Protein AF-A0A2S4UXS7-F1 (afdb_monomer_lite)

Structure (mmCIF, N/CA/C/O backbone):
data_AF-A0A2S4UXS7-F1
#
_entry.id   AF-A0A2S4UXS7-F1
#
loop_
_atom_site.group_PDB
_atom_site.id
_atom_site.type_symbol
_atom_site.label_atom_id
_atom_site.label_alt_id
_atom_site.label_comp_id
_atom_site.label_asym_id
_atom_site.label_entity_id
_atom_site.label_seq_id
_atom_site.pdbx_PDB_ins_code
_atom_site.Cartn_x
_atom_site.Cartn_y
_atom_site.Cartn_z
_atom_site.occupancy
_atom_site.B_iso_or_equiv
_atom_site.auth_seq_id
_atom_site.auth_comp_id
_atom_site.auth_asym_id
_atom_site.auth_atom_id
_atom_site.pdbx_PDB_model_num
ATOM 1 N N . MET A 1 1 ? -10.183 14.495 20.070 1.00 67.88 1 MET A N 1
ATOM 2 C CA . MET A 1 1 ? -10.484 13.273 20.848 1.00 67.88 1 MET A CA 1
ATOM 3 C C . MET A 1 1 ? -10.531 13.658 22.315 1.00 67.88 1 MET A C 1
ATOM 5 O O . MET A 1 1 ? -9.633 14.378 22.736 1.00 67.88 1 MET A O 1
ATOM 9 N N . THR A 1 2 ? -11.571 13.266 23.057 1.00 83.44 2 THR A N 1
ATOM 10 C CA . THR A 1 2 ? -11.644 13.536 24.505 1.00 83.44 2 THR A CA 1
ATOM 11 C C . THR A 1 2 ? -10.714 12.583 25.271 1.00 83.44 2 THR A C 1
ATOM 13 O O . THR A 1 2 ? -10.661 11.406 24.907 1.00 83.44 2 THR A O 1
ATOM 16 N N . PRO A 1 3 ? -9.966 13.052 26.290 1.00 89.38 3 PRO A N 1
ATOM 17 C CA . PRO A 1 3 ? -9.109 12.200 27.116 1.00 89.38 3 PRO A CA 1
ATOM 18 C C . PRO A 1 3 ? -9.880 11.442 28.209 1.00 89.38 3 PRO A C 1
ATOM 20 O O . PRO A 1 3 ? -9.280 10.688 28.970 1.00 89.38 3 PRO A O 1
ATOM 23 N N . VAL A 1 4 ? -11.190 11.663 28.339 1.00 93.38 4 VAL A N 1
ATOM 24 C CA . VAL A 1 4 ? -12.000 11.115 29.435 1.00 93.38 4 VAL A CA 1
ATOM 25 C C . VAL A 1 4 ? -12.607 9.754 29.076 1.00 93.38 4 VAL A C 1
ATOM 27 O O . VAL A 1 4 ? -12.622 9.364 27.910 1.00 93.38 4 VAL A O 1
ATOM 30 N N . CYS A 1 5 ? -13.119 9.010 30.060 1.00 94.38 5 CYS A N 1
ATOM 31 C CA . CYS A 1 5 ? -13.826 7.749 29.808 1.00 94.38 5 CYS A CA 1
ATOM 32 C C . CYS A 1 5 ? -14.957 7.943 28.780 1.00 94.38 5 CYS A C 1
ATOM 34 O O . CYS A 1 5 ? -15.823 8.791 28.984 1.00 94.38 5 CYS A O 1
ATOM 36 N N . LEU A 1 6 ? -14.973 7.150 27.700 1.00 93.38 6 LEU A N 1
ATOM 37 C CA . LEU A 1 6 ? -15.970 7.301 26.631 1.00 93.38 6 LEU A CA 1
ATOM 38 C C . LEU A 1 6 ? -17.391 6.986 27.104 1.00 93.38 6 LEU A C 1
ATOM 40 O O . LEU A 1 6 ? -18.325 7.654 26.685 1.00 93.38 6 LEU A O 1
ATOM 44 N N . GLN A 1 7 ? -17.558 6.010 27.994 1.00 94.25 7 GLN A N 1
ATOM 45 C CA . GLN A 1 7 ? -18.866 5.663 28.549 1.00 94.25 7 GLN A CA 1
ATOM 46 C C . GLN A 1 7 ? -19.480 6.842 29.316 1.00 94.25 7 GLN A C 1
ATOM 48 O O . GLN A 1 7 ? -20.603 7.248 29.029 1.00 94.25 7 GLN A O 1
ATOM 53 N N . ILE A 1 8 ? -18.695 7.450 30.209 1.00 95.00 8 ILE A N 1
ATOM 54 C CA . ILE A 1 8 ? -19.099 8.644 30.958 1.00 95.00 8 ILE A CA 1
ATOM 55 C C . ILE A 1 8 ? -19.307 9.832 30.010 1.00 95.00 8 ILE A C 1
ATOM 57 O O . ILE A 1 8 ? -20.277 10.572 30.146 1.00 95.00 8 ILE A O 1
ATOM 61 N N . ALA A 1 9 ? -18.426 10.009 29.019 1.00 95.19 9 ALA A N 1
ATOM 62 C CA . ALA A 1 9 ? -18.551 11.079 28.034 1.00 95.19 9 ALA A CA 1
ATOM 63 C C . ALA A 1 9 ? -19.877 10.999 27.264 1.00 95.19 9 ALA A C 1
ATOM 65 O O . ALA A 1 9 ? -20.548 12.014 27.121 1.00 95.19 9 ALA A O 1
ATOM 66 N N . PHE A 1 10 ? -20.275 9.803 26.818 1.00 94.31 10 PHE A N 1
ATOM 67 C CA . PHE A 1 10 ? -21.559 9.591 26.149 1.00 94.31 10 PHE A CA 1
ATOM 68 C C . PHE A 1 10 ? -22.750 9.773 27.093 1.00 94.31 10 PHE A C 1
ATOM 70 O O . PHE A 1 10 ? -23.776 10.303 26.674 1.00 94.31 10 PHE A O 1
ATOM 77 N N . ALA A 1 11 ? -22.640 9.370 28.361 1.00 94.38 11 ALA A N 1
ATOM 78 C CA . ALA A 1 11 ? -23.693 9.614 29.347 1.00 94.38 11 ALA A CA 1
ATOM 79 C C . ALA A 1 11 ? -23.930 11.119 29.562 1.00 94.38 11 ALA A C 1
ATOM 81 O O . ALA A 1 11 ? -25.075 11.572 29.625 1.00 94.38 11 ALA A O 1
ATOM 82 N N . ILE A 1 12 ? -22.852 11.904 29.611 1.00 95.69 12 ILE A N 1
ATOM 83 C CA . ILE A 1 12 ? -22.920 13.362 29.753 1.00 95.69 12 ILE A CA 1
ATOM 84 C C . ILE A 1 12 ? -23.426 14.021 28.473 1.00 95.69 12 ILE A C 1
ATOM 86 O O . ILE A 1 12 ? -24.282 14.894 28.552 1.00 95.69 12 ILE A O 1
ATOM 90 N N . ASP A 1 13 ? -22.994 13.565 27.300 1.00 95.88 13 ASP A N 1
ATOM 91 C CA . ASP A 1 13 ? -23.502 14.074 26.022 1.00 95.88 13 ASP A CA 1
ATOM 92 C C . ASP A 1 13 ? -25.014 13.843 25.888 1.00 95.88 13 ASP A C 1
ATOM 94 O O . ASP A 1 13 ? -25.769 14.761 25.581 1.00 95.88 13 ASP A O 1
ATOM 98 N N . ASN A 1 14 ? -25.490 12.652 26.256 1.00 95.88 14 ASN A N 1
ATOM 99 C CA . ASN A 1 14 ? -26.913 12.319 26.211 1.00 95.88 14 ASN A CA 1
ATOM 100 C C . ASN A 1 14 ? -27.766 13.084 27.240 1.00 95.88 14 ASN A C 1
ATOM 102 O O . ASN A 1 14 ? -28.961 13.264 27.016 1.00 95.88 14 ASN A O 1
ATOM 106 N N . SER A 1 15 ? -27.193 13.496 28.376 1.00 94.06 15 SER A N 1
ATOM 107 C CA . SER A 1 15 ? -27.938 14.151 29.465 1.00 94.06 15 SER A CA 1
ATOM 108 C C . SER A 1 15 ? -27.811 15.676 29.474 1.00 94.06 15 SER A C 1
ATOM 110 O O . SER A 1 15 ? -28.782 16.365 29.779 1.00 94.06 15 SER A O 1
ATOM 112 N N . LEU A 1 16 ? -26.635 16.206 29.134 1.00 93.94 16 LEU A N 1
ATOM 113 C CA . LEU A 1 16 ? -26.290 17.630 29.180 1.00 93.94 16 LEU A CA 1
ATOM 114 C C . LEU A 1 16 ? -25.997 18.228 27.795 1.00 93.94 16 LEU A C 1
ATOM 116 O O . LEU A 1 16 ? -25.884 19.448 27.682 1.00 93.94 16 LEU A O 1
ATOM 120 N N . GLY A 1 17 ? -25.881 17.407 26.745 1.00 94.94 17 GLY A N 1
ATOM 121 C CA . GLY A 1 17 ? -25.671 17.868 25.368 1.00 94.94 17 GLY A CA 1
ATOM 122 C C . GLY A 1 17 ? -24.244 18.319 25.057 1.00 94.94 17 GLY A C 1
ATOM 123 O O . GLY A 1 17 ? -24.052 19.133 24.151 1.00 94.94 17 GLY A O 1
ATOM 124 N N . TYR A 1 18 ? -23.248 17.867 25.827 1.00 94.88 18 TYR A N 1
ATOM 125 C CA . TYR A 1 18 ? -21.842 18.149 25.540 1.00 94.88 18 TYR A CA 1
ATOM 126 C C . TYR A 1 18 ? -20.912 16.992 25.914 1.00 94.88 18 TYR A C 1
ATOM 128 O O . TYR A 1 18 ? -21.179 16.216 26.827 1.00 94.88 18 TYR A O 1
ATOM 136 N N . ILE A 1 19 ? -19.754 16.935 25.253 1.00 94.69 19 ILE A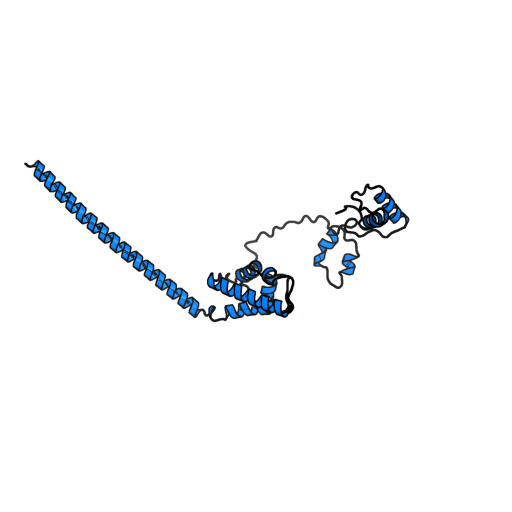 N 1
ATOM 137 C CA . ILE A 1 19 ? -18.686 15.976 25.553 1.00 94.69 19 ILE A CA 1
ATOM 138 C C . ILE A 1 19 ? -17.629 16.655 26.442 1.00 94.69 19 ILE A C 1
ATOM 140 O O . ILE A 1 19 ? -16.977 17.600 25.982 1.00 94.69 19 ILE A O 1
ATOM 144 N N . PRO A 1 20 ? -17.389 16.181 27.681 1.00 94.19 20 PRO A N 1
ATOM 145 C CA . PRO A 1 20 ? -16.329 16.713 28.533 1.00 94.19 20 PRO A CA 1
ATOM 146 C C . PRO A 1 20 ? -14.949 16.529 27.904 1.00 94.19 20 PRO A C 1
ATOM 148 O O . PRO A 1 20 ? -14.650 15.484 27.321 1.00 94.19 20 PRO A O 1
ATOM 151 N N . LEU A 1 21 ? -14.080 17.528 28.060 1.00 92.50 21 LEU A N 1
ATOM 152 C CA . LEU A 1 21 ? -12.707 17.508 27.533 1.00 92.50 21 LEU A CA 1
ATOM 153 C C . LEU A 1 21 ? -11.643 17.292 28.615 1.00 92.50 21 LEU A C 1
ATOM 155 O O . LEU A 1 21 ? -10.475 17.093 28.290 1.00 92.50 21 LEU A O 1
ATOM 159 N N . LEU A 1 22 ? -12.029 17.343 29.890 1.00 92.19 22 LEU A N 1
ATOM 160 C CA . LEU A 1 22 ? -11.130 17.255 31.035 1.00 92.19 22 LEU A CA 1
ATOM 161 C C . LEU A 1 22 ? -11.704 16.291 32.071 1.00 92.19 22 LEU A C 1
ATOM 163 O O . LEU A 1 22 ? -12.907 16.266 32.310 1.00 92.19 22 LEU A O 1
ATOM 167 N N . VAL A 1 23 ? -10.818 15.545 32.729 1.00 90.19 23 VAL A N 1
ATOM 168 C CA . VAL A 1 23 ? -11.164 14.649 33.850 1.00 90.19 23 VAL A CA 1
ATOM 169 C C . VAL A 1 23 ? -11.647 15.450 35.070 1.00 90.19 23 VAL A C 1
ATOM 171 O O . VAL A 1 23 ? -12.352 14.931 35.931 1.00 90.19 23 VAL A O 1
ATOM 174 N N . ASP A 1 24 ? -11.285 16.732 35.137 1.00 92.69 24 ASP A N 1
ATOM 175 C CA . ASP A 1 24 ? -11.676 17.636 36.215 1.00 92.69 24 ASP A CA 1
ATOM 176 C C . ASP A 1 24 ? -13.039 18.307 36.029 1.00 92.69 24 ASP A C 1
ATOM 178 O O . ASP A 1 24 ? -13.464 19.042 36.922 1.00 92.69 24 ASP A O 1
ATOM 182 N N . ASP A 1 25 ? -13.731 18.044 34.918 1.00 94.06 25 ASP A N 1
ATOM 183 C CA . ASP A 1 25 ? -15.083 18.548 34.692 1.00 94.06 25 ASP A CA 1
ATOM 184 C C . ASP A 1 25 ? -16.028 18.098 35.836 1.00 94.06 25 ASP A C 1
ATOM 186 O O . ASP A 1 25 ? -16.044 16.914 36.198 1.00 94.06 25 ASP A O 1
ATOM 190 N N . PRO A 1 26 ? -16.800 19.018 36.451 1.00 95.19 26 PRO A N 1
ATOM 191 C CA . PRO A 1 26 ? -17.680 18.682 37.569 1.00 95.19 26 PRO A CA 1
ATOM 192 C C . PRO A 1 26 ? -18.712 17.603 37.229 1.00 95.19 26 PRO A C 1
ATOM 194 O O . PRO A 1 26 ? -18.934 16.700 38.038 1.00 95.19 26 PRO A O 1
ATOM 197 N N . SER A 1 27 ? -19.302 17.662 36.033 1.00 94.19 27 SER A N 1
ATOM 198 C CA . SER A 1 27 ? -20.287 16.685 35.562 1.00 94.19 27 SER A CA 1
ATOM 199 C C . SER A 1 27 ? -19.629 15.324 35.340 1.00 94.19 27 SER A C 1
ATOM 201 O O . SER A 1 27 ? -20.197 14.297 35.703 1.00 94.19 27 SER A O 1
ATOM 203 N N . TYR A 1 28 ? -18.39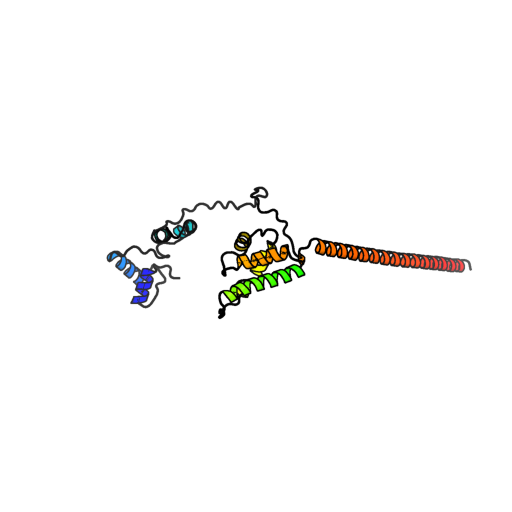0 15.309 34.834 1.00 95.38 28 TYR A N 1
ATOM 204 C CA . TYR A 1 28 ? -17.593 14.084 34.707 1.00 95.38 28 TYR A CA 1
ATOM 205 C C . TYR A 1 28 ? -17.344 13.399 36.053 1.00 95.38 28 TYR A C 1
ATOM 207 O O . TYR A 1 28 ? -17.526 12.187 36.173 1.00 95.38 28 TYR A O 1
ATOM 215 N N . LYS A 1 29 ? -16.956 14.160 37.082 1.00 95.56 29 LYS A N 1
ATOM 216 C CA . LYS A 1 29 ? -16.715 13.613 38.427 1.00 95.56 29 LYS A CA 1
ATOM 217 C C . LYS A 1 29 ? -17.986 13.051 39.057 1.00 95.56 29 LYS A C 1
ATOM 219 O O . LYS A 1 29 ? -17.942 11.958 39.618 1.00 95.56 29 LYS A O 1
ATOM 224 N N . GLN A 1 30 ? -19.101 13.767 38.929 1.00 95.12 30 GLN A N 1
ATOM 225 C CA . GLN A 1 30 ? -20.394 13.315 39.444 1.00 95.12 30 GLN A CA 1
ATOM 226 C C . GLN A 1 30 ? -20.842 12.016 38.774 1.00 95.12 30 GLN A C 1
ATOM 228 O O . GLN A 1 30 ? -21.215 11.071 39.465 1.00 95.12 30 GLN A O 1
ATOM 233 N N . GLU A 1 31 ? -20.746 11.932 37.446 1.00 95.19 31 GLU A N 1
ATOM 234 C CA . GLU A 1 31 ? -21.143 10.724 36.722 1.00 95.19 31 GLU A CA 1
ATOM 235 C C . GLU A 1 31 ? -20.205 9.549 37.022 1.00 95.19 31 GLU A C 1
ATOM 237 O O . GLU A 1 31 ? -20.662 8.428 37.242 1.00 95.19 31 GLU A O 1
ATOM 242 N N . GLN A 1 32 ? -18.900 9.804 37.156 1.00 94.38 32 GLN A N 1
ATOM 243 C CA . GLN A 1 32 ? -17.944 8.788 37.591 1.00 94.38 32 GLN A CA 1
ATOM 244 C C . GLN A 1 32 ? -18.285 8.228 38.983 1.00 94.38 32 GLN A C 1
ATOM 246 O O . GLN A 1 32 ? -18.170 7.024 39.219 1.00 94.38 32 GLN A O 1
ATOM 251 N N . GLU A 1 33 ? -18.667 9.084 39.930 1.00 95.19 33 GLU A N 1
ATOM 252 C CA . GLU A 1 33 ? -19.048 8.666 41.281 1.00 95.19 33 GLU A CA 1
ATOM 253 C C . GLU A 1 33 ? -20.399 7.938 41.297 1.00 95.19 33 GLU A C 1
ATOM 255 O O . GLU A 1 33 ? -20.566 6.939 42.007 1.00 95.19 33 GLU A O 1
ATOM 260 N N . ARG A 1 34 ? -21.338 8.351 40.440 1.00 95.44 34 ARG A N 1
ATOM 261 C CA . ARG A 1 34 ? -22.608 7.651 40.227 1.00 95.44 34 ARG A CA 1
ATOM 262 C C . ARG A 1 34 ? -22.390 6.238 39.684 1.00 95.44 34 ARG A C 1
ATOM 264 O O . ARG A 1 34 ? -22.944 5.288 40.237 1.00 95.44 34 ARG A O 1
ATOM 271 N N . GLU A 1 35 ? -21.570 6.065 38.648 1.00 95.00 35 GLU A N 1
ATOM 272 C CA . GLU A 1 35 ? -21.252 4.740 38.095 1.00 95.00 35 GLU A CA 1
ATOM 273 C C . GLU A 1 35 ? -20.598 3.830 39.147 1.00 95.00 35 GLU A C 1
ATOM 275 O O . GLU A 1 35 ? -21.006 2.676 39.304 1.00 95.00 35 GLU A O 1
ATOM 280 N N . LYS A 1 36 ? -19.651 4.360 39.938 1.00 93.00 36 LYS A N 1
ATOM 281 C CA . LYS A 1 36 ? -19.001 3.617 41.035 1.00 93.00 36 LYS A CA 1
ATOM 282 C C . LYS A 1 36 ? -19.982 3.213 42.137 1.00 93.00 36 LYS A C 1
ATOM 284 O O . LYS A 1 36 ? -19.968 2.063 42.566 1.00 93.00 36 LYS A O 1
ATOM 289 N N . SER A 1 37 ? -20.833 4.133 42.587 1.00 94.62 37 SER A N 1
ATOM 290 C CA . SER A 1 37 ? -21.813 3.876 43.657 1.00 94.62 37 SER A CA 1
ATOM 291 C C . SER A 1 37 ? -22.938 2.936 43.223 1.00 94.62 37 SER A C 1
ATOM 293 O O . SER A 1 37 ? -23.443 2.167 44.037 1.00 94.62 37 SER A O 1
ATOM 295 N N . THR A 1 38 ? -23.287 2.940 41.935 1.00 94.88 38 THR A N 1
ATOM 296 C CA . THR A 1 38 ? -24.281 2.022 41.355 1.00 94.88 38 THR A CA 1
ATOM 297 C C . THR A 1 38 ? -23.677 0.650 41.014 1.00 94.88 38 THR A C 1
ATOM 299 O O . THR A 1 38 ? -24.400 -0.266 40.635 1.00 94.88 38 THR A O 1
ATOM 302 N N . GLY A 1 39 ? -22.357 0.480 41.151 1.00 92.19 39 GLY A N 1
ATOM 303 C CA . GLY A 1 39 ? -21.679 -0.791 40.895 1.00 92.19 39 GLY A CA 1
ATOM 304 C C . GLY A 1 39 ? -21.580 -1.150 39.411 1.00 92.19 39 GLY A C 1
ATOM 305 O O . GLY A 1 39 ? -21.651 -2.326 39.058 1.00 92.19 39 GLY A O 1
ATOM 306 N N . PHE A 1 40 ? -21.441 -0.153 38.532 1.00 91.19 40 PHE A N 1
ATOM 307 C CA . PHE A 1 40 ? -21.206 -0.401 37.110 1.00 91.19 40 PHE A CA 1
ATOM 308 C C . PHE A 1 40 ? -19.882 -1.156 36.907 1.00 91.19 40 PHE A C 1
ATOM 310 O O . PHE A 1 40 ? -18.918 -0.982 37.656 1.00 91.19 40 PHE A O 1
ATOM 317 N N . VAL A 1 41 ? -19.833 -2.000 35.872 1.00 89.06 41 VAL A N 1
ATOM 318 C CA . VAL A 1 41 ? -18.604 -2.708 35.486 1.00 89.06 41 VAL A CA 1
ATOM 319 C C . VAL A 1 41 ? -17.544 -1.688 35.070 1.00 89.06 41 VAL A C 1
ATOM 321 O O . VAL A 1 41 ? -17.853 -0.680 34.437 1.00 89.06 41 VAL A O 1
ATOM 324 N N . ALA A 1 42 ? -16.283 -1.956 35.417 1.00 87.00 42 ALA A N 1
ATOM 325 C CA . ALA A 1 42 ? -15.170 -1.103 35.024 1.00 87.00 42 ALA A CA 1
ATOM 326 C C . ALA A 1 42 ? -15.106 -0.947 33.494 1.00 87.00 42 ALA A C 1
ATOM 328 O O . ALA A 1 42 ? -15.115 -1.930 32.752 1.00 87.00 42 ALA A O 1
ATOM 329 N N . CYS A 1 43 ? -15.028 0.299 33.027 1.00 89.44 43 CYS A N 1
ATOM 330 C CA . CYS A 1 43 ? -15.013 0.604 31.603 1.00 89.44 43 CYS A CA 1
ATOM 331 C C . CYS A 1 43 ? -13.720 0.104 30.933 1.00 89.44 43 CYS A C 1
ATOM 333 O O . CYS A 1 43 ? -12.621 0.406 31.398 1.00 89.44 43 CYS A O 1
ATOM 335 N N . MET A 1 44 ? -13.857 -0.582 29.794 1.00 87.19 44 MET A N 1
ATOM 336 C CA . MET A 1 44 ? -12.741 -1.052 28.955 1.00 87.19 44 MET A CA 1
ATOM 337 C C . MET A 1 44 ? -12.571 -0.231 27.664 1.00 87.19 44 MET A C 1
ATOM 339 O O . MET A 1 44 ? -12.094 -0.726 26.644 1.00 87.19 44 MET A O 1
ATOM 343 N N . CYS A 1 45 ? -13.019 1.029 27.656 1.00 89.31 45 CYS A N 1
ATOM 344 C CA . CYS A 1 45 ? -12.800 1.901 26.502 1.00 89.31 45 CYS A CA 1
ATOM 345 C C . CYS A 1 45 ? -11.309 2.235 26.332 1.00 89.31 45 CYS A C 1
ATOM 347 O O . CYS A 1 45 ? -10.535 2.166 27.287 1.00 89.31 45 CYS A O 1
ATOM 349 N N . SER A 1 46 ? -10.916 2.696 25.142 1.00 85.75 46 SER A N 1
ATOM 350 C CA . SER A 1 46 ? -9.520 3.027 24.810 1.00 85.75 46 SER A CA 1
ATOM 351 C C . SER A 1 46 ? -8.861 4.046 25.747 1.00 85.75 46 SER A C 1
ATOM 353 O O . SER A 1 46 ? -7.640 4.067 25.852 1.00 85.75 46 SER A O 1
ATOM 355 N N . ASN A 1 47 ? -9.652 4.889 26.416 1.00 89.44 47 ASN A N 1
ATOM 356 C CA . ASN A 1 47 ? -9.153 5.900 27.351 1.00 89.44 47 ASN A CA 1
ATOM 357 C C . ASN A 1 47 ? -8.993 5.359 28.786 1.00 89.44 47 ASN A C 1
ATOM 359 O O . ASN A 1 47 ? -8.192 5.892 29.547 1.00 89.44 47 ASN A O 1
ATOM 363 N N . CYS A 1 48 ? -9.740 4.314 29.166 1.00 88.75 48 CYS A N 1
ATOM 364 C CA . CYS A 1 48 ? -9.657 3.679 30.490 1.00 88.75 48 CYS A CA 1
ATOM 365 C C . CYS A 1 48 ? -8.682 2.503 30.504 1.00 88.75 48 CYS A C 1
ATOM 367 O O . CYS A 1 48 ? -7.930 2.328 31.460 1.00 88.75 48 CYS A O 1
ATOM 369 N N . THR A 1 49 ? -8.687 1.713 29.433 1.00 86.50 49 THR A N 1
ATOM 370 C CA . THR A 1 49 ? -7.781 0.588 29.215 1.00 86.50 49 THR A CA 1
ATOM 371 C C . THR A 1 49 ? -7.092 0.782 27.869 1.00 86.50 49 THR A C 1
ATOM 373 O O . THR A 1 49 ? -7.611 0.348 26.835 1.00 86.50 49 THR A O 1
ATOM 376 N N . PRO A 1 50 ? -5.943 1.474 27.865 1.00 84.69 50 PRO A N 1
ATOM 377 C CA . PRO A 1 50 ? -5.153 1.670 26.663 1.00 84.69 50 PRO A CA 1
ATOM 378 C C . PRO A 1 50 ? -4.822 0.329 25.980 1.00 84.69 50 PRO A C 1
ATOM 380 O O . PRO A 1 50 ? -4.509 -0.674 26.630 1.00 84.69 50 PRO A O 1
ATOM 383 N N . ALA A 1 51 ? -4.967 0.282 24.654 1.00 84.88 51 ALA A N 1
ATOM 384 C CA . ALA A 1 51 ? -4.936 -0.962 23.882 1.00 84.88 51 ALA A CA 1
ATOM 385 C C . ALA A 1 51 ? -3.514 -1.458 23.551 1.00 84.88 51 ALA A C 1
ATOM 387 O O . ALA A 1 51 ? -3.362 -2.428 22.813 1.00 84.88 51 ALA A O 1
ATOM 388 N N . GLU A 1 52 ? -2.452 -0.829 24.058 1.00 86.00 52 GLU A N 1
ATOM 389 C CA . GLU A 1 52 ? -1.055 -1.138 23.722 1.00 86.00 52 GLU A CA 1
ATOM 390 C C . GLU A 1 52 ? -0.690 -2.585 24.062 1.00 86.00 52 GLU A C 1
ATOM 392 O O . GLU A 1 52 ? 0.020 -3.243 23.297 1.00 86.00 52 GLU A O 1
ATOM 397 N N . GLY A 1 53 ? -1.208 -3.100 25.181 1.00 86.00 53 GLY A N 1
ATOM 398 C CA . GLY A 1 53 ? -1.063 -4.502 25.567 1.00 86.00 53 GLY A CA 1
ATOM 399 C C . GLY A 1 53 ? -1.642 -5.453 24.520 1.00 86.00 53 GLY A C 1
ATOM 400 O O . GLY A 1 53 ? -0.966 -6.394 24.097 1.00 86.00 53 GLY A O 1
ATOM 401 N N . LEU A 1 54 ? -2.855 -5.166 24.044 1.00 87.94 54 LEU A N 1
ATOM 402 C CA . LEU A 1 54 ? -3.540 -5.950 23.016 1.00 87.94 54 LEU A CA 1
ATOM 403 C C . LEU A 1 54 ? -2.826 -5.834 21.663 1.00 87.94 54 LEU A C 1
ATOM 405 O O . LEU A 1 54 ? -2.527 -6.841 21.022 1.00 87.94 54 LEU A O 1
ATOM 409 N N . LEU A 1 55 ? -2.475 -4.610 21.259 1.00 88.56 55 LEU A N 1
ATOM 410 C CA . LEU A 1 55 ? -1.765 -4.328 20.010 1.00 88.56 55 LEU A CA 1
ATOM 411 C C . LEU A 1 55 ? -0.412 -5.041 19.946 1.00 88.56 55 LEU A C 1
ATOM 413 O O . LEU A 1 55 ? -0.014 -5.507 18.880 1.00 88.56 55 LEU A O 1
ATOM 417 N N . SER A 1 56 ? 0.280 -5.195 21.079 1.00 87.31 56 SER A N 1
ATOM 418 C CA . SER A 1 56 ? 1.549 -5.932 21.134 1.00 87.31 56 SER A CA 1
ATOM 419 C C . SER A 1 56 ? 1.418 -7.428 20.806 1.00 87.31 56 SER A C 1
ATOM 421 O O . SER A 1 56 ? 2.415 -8.066 20.468 1.00 87.31 56 SER A O 1
ATOM 423 N N . ARG A 1 57 ? 0.198 -7.977 20.871 1.00 87.00 57 ARG A N 1
ATOM 424 C CA . ARG A 1 57 ? -0.132 -9.400 20.675 1.00 87.00 57 ARG A CA 1
ATOM 425 C C . ARG A 1 57 ? -1.098 -9.627 19.514 1.00 87.00 57 ARG A C 1
ATOM 427 O O . ARG A 1 57 ? -1.583 -10.735 19.316 1.00 87.00 57 ARG A O 1
ATOM 434 N N . ILE A 1 58 ? -1.374 -8.598 18.712 1.00 89.69 58 ILE A N 1
ATOM 435 C CA . ILE A 1 58 ? -2.309 -8.703 17.585 1.00 89.69 58 ILE A CA 1
ATOM 436 C C . ILE A 1 58 ? -1.855 -9.740 16.545 1.00 89.69 58 ILE A C 1
ATOM 438 O O . ILE A 1 58 ? -2.670 -10.330 15.848 1.00 89.69 58 ILE A O 1
ATOM 442 N N . ASN A 1 59 ? -0.551 -10.024 16.479 1.00 89.12 59 ASN A N 1
ATOM 443 C CA . ASN A 1 59 ? 0.025 -11.054 15.616 1.00 89.12 59 ASN A CA 1
ATOM 444 C C . ASN A 1 59 ? -0.301 -12.495 16.047 1.00 89.12 59 ASN A C 1
ATOM 446 O O . ASN A 1 59 ? -0.121 -13.404 15.241 1.00 89.12 59 ASN A O 1
ATOM 450 N N . THR A 1 60 ? -0.738 -12.719 17.290 1.00 89.38 60 THR A N 1
ATOM 451 C CA . THR A 1 60 ? -1.200 -14.030 17.774 1.00 89.38 60 THR A CA 1
ATOM 452 C C . THR A 1 60 ? -2.719 -14.177 17.703 1.00 89.38 60 THR A C 1
ATOM 454 O O . THR A 1 60 ? -3.250 -15.208 18.114 1.00 89.38 60 THR A O 1
ATOM 457 N N . MET A 1 61 ? -3.423 -13.150 17.218 1.00 91.38 61 MET A N 1
ATOM 458 C CA . MET A 1 61 ? -4.875 -13.150 17.097 1.00 91.38 61 MET A CA 1
ATOM 459 C C . MET A 1 61 ? -5.316 -13.984 15.889 1.00 91.38 61 MET A C 1
ATOM 461 O O . MET A 1 61 ? -4.760 -13.863 14.796 1.00 91.38 61 MET A O 1
ATOM 465 N N . ASN A 1 62 ? -6.315 -14.835 16.091 1.00 92.62 62 ASN A N 1
ATOM 466 C CA . ASN A 1 62 ? -6.961 -15.654 15.074 1.00 92.62 62 ASN A CA 1
ATOM 467 C C . ASN A 1 62 ? -8.482 -15.682 15.311 1.00 92.62 62 ASN A C 1
ATOM 469 O O . ASN A 1 62 ? -8.976 -15.107 16.279 1.00 92.62 62 ASN A O 1
ATOM 473 N N . ILE A 1 63 ? -9.224 -16.331 14.412 1.00 92.19 63 ILE A N 1
ATOM 474 C CA . ILE A 1 63 ? -10.696 -16.369 14.461 1.00 92.19 63 ILE A CA 1
ATOM 475 C C . ILE A 1 63 ? -11.194 -17.029 15.756 1.00 92.19 63 ILE A C 1
ATOM 477 O O . ILE A 1 63 ? -12.195 -16.592 16.311 1.00 92.19 63 ILE A O 1
ATOM 481 N N . ASP A 1 64 ? -10.469 -18.022 16.270 1.00 95.00 64 ASP A N 1
ATOM 482 C CA . ASP A 1 64 ? -10.881 -18.792 17.446 1.00 95.00 64 ASP A CA 1
ATOM 483 C C . ASP A 1 64 ? -10.610 -18.067 18.776 1.00 95.00 64 ASP A C 1
ATOM 485 O O . ASP A 1 64 ? -11.220 -18.395 19.791 1.00 95.00 64 ASP A O 1
ATOM 489 N N . ASN A 1 65 ? -9.679 -17.104 18.803 1.00 92.88 65 ASN A N 1
ATOM 490 C CA . ASN A 1 65 ? -9.254 -16.415 20.027 1.00 92.88 65 ASN A CA 1
ATOM 491 C C . ASN A 1 65 ? -9.545 -14.906 20.045 1.00 92.88 65 ASN A C 1
ATOM 493 O O . ASN A 1 65 ? -9.289 -14.261 21.059 1.00 92.88 65 ASN A O 1
ATOM 497 N N . MET A 1 66 ? -10.076 -14.336 18.960 1.00 92.25 66 MET A N 1
ATOM 498 C CA . MET A 1 66 ? -10.324 -12.897 18.830 1.00 92.25 66 MET A CA 1
ATOM 499 C C . MET A 1 66 ? -11.211 -12.347 19.954 1.00 92.25 66 MET A C 1
ATOM 501 O O . MET A 1 66 ? -10.836 -11.362 20.591 1.00 92.25 66 MET A O 1
ATOM 505 N N . ASP A 1 67 ? -12.347 -12.992 20.232 1.00 91.81 67 ASP A N 1
ATOM 506 C CA . ASP A 1 67 ? -13.293 -12.532 21.258 1.00 91.81 67 ASP A CA 1
ATOM 507 C C . ASP A 1 67 ? -12.655 -12.520 22.651 1.00 91.81 67 ASP A C 1
ATOM 509 O O . ASP A 1 67 ? -12.818 -11.570 23.422 1.00 91.81 67 ASP A O 1
ATOM 513 N N . ASP A 1 68 ? -11.862 -13.548 22.953 1.00 91.00 68 ASP A N 1
ATOM 514 C CA . ASP A 1 68 ? -11.151 -13.671 24.222 1.00 91.00 68 ASP A CA 1
ATOM 515 C C . ASP A 1 68 ? -10.042 -12.622 24.363 1.00 91.00 68 ASP A C 1
ATOM 517 O O . ASP A 1 68 ? -9.851 -12.028 25.426 1.00 91.00 68 ASP A O 1
ATOM 521 N N . MET A 1 69 ? -9.337 -12.347 23.264 1.00 89.88 69 MET A N 1
ATOM 522 C CA . MET A 1 69 ? -8.300 -11.324 23.205 1.00 89.88 69 MET A CA 1
ATOM 523 C C . MET A 1 69 ? -8.889 -9.917 23.376 1.00 89.88 69 MET A C 1
ATOM 525 O O . MET A 1 69 ? -8.262 -9.084 24.018 1.00 89.88 69 MET A O 1
ATOM 529 N N . ILE A 1 70 ? -10.079 -9.629 22.850 1.00 87.69 70 ILE A N 1
ATOM 530 C CA . ILE A 1 70 ? -10.705 -8.300 22.971 1.00 87.69 70 ILE A CA 1
ATOM 531 C C . ILE A 1 70 ? -11.343 -8.098 24.352 1.00 87.69 70 ILE A C 1
ATOM 533 O O . ILE A 1 70 ? -11.300 -6.997 24.896 1.00 87.69 70 ILE A O 1
ATOM 537 N N . SER A 1 71 ? -11.912 -9.152 24.936 1.00 85.75 71 SER A N 1
ATOM 538 C CA . SER A 1 71 ? -12.701 -9.060 26.174 1.00 85.75 71 SER A CA 1
ATOM 539 C C . SER A 1 71 ? -11.865 -8.958 27.454 1.00 85.75 71 SER A C 1
ATOM 541 O O . SER A 1 71 ? -12.419 -8.775 28.537 1.00 85.75 71 SER A O 1
ATOM 543 N N . ARG A 1 72 ? -10.541 -9.113 27.365 1.00 84.56 72 ARG A N 1
ATOM 544 C CA . ARG A 1 72 ? -9.637 -9.132 28.522 1.00 84.56 72 ARG A CA 1
ATOM 545 C C . ARG A 1 72 ? -8.746 -7.898 28.555 1.00 84.56 72 ARG A C 1
ATOM 547 O O . ARG A 1 72 ? -8.304 -7.395 27.526 1.00 84.56 72 ARG A O 1
ATOM 554 N N . TYR A 1 73 ? -8.410 -7.458 29.767 1.00 83.81 73 TYR A N 1
ATOM 555 C CA . TYR A 1 73 ? -7.389 -6.436 29.957 1.00 83.81 73 TYR A CA 1
ATOM 556 C C . TYR A 1 73 ? -6.002 -7.004 29.648 1.00 83.81 73 TYR A C 1
ATOM 558 O O . TYR A 1 73 ? -5.569 -7.989 30.251 1.00 83.81 73 TYR A O 1
ATOM 566 N N . TRP A 1 74 ? -5.287 -6.335 28.747 1.00 84.50 74 TRP A N 1
ATOM 567 C CA . TRP A 1 74 ? -3.896 -6.639 28.447 1.00 84.50 74 TRP A CA 1
ATOM 568 C C . TRP A 1 74 ? -3.006 -5.562 29.052 1.00 84.50 74 TRP A C 1
ATOM 570 O O . TRP A 1 74 ? -3.069 -4.417 28.601 1.00 84.50 74 TRP A O 1
ATOM 580 N N . PRO A 1 75 ? -2.152 -5.898 30.035 1.00 82.25 75 PRO A N 1
ATOM 581 C CA . PRO A 1 75 ? -1.221 -4.924 30.574 1.00 82.25 75 PRO A CA 1
ATOM 582 C C . PRO A 1 75 ? -0.296 -4.436 29.460 1.00 82.25 75 PRO A C 1
ATOM 584 O O . PRO A 1 75 ? 0.103 -5.216 28.582 1.00 82.25 75 PRO A O 1
ATOM 587 N N . ALA A 1 76 ? 0.045 -3.146 29.506 1.00 77.88 76 ALA A N 1
ATOM 588 C CA . ALA A 1 76 ? 1.052 -2.588 28.620 1.00 77.88 76 ALA A CA 1
ATOM 589 C C . ALA A 1 76 ? 2.309 -3.467 28.698 1.00 77.88 76 ALA A C 1
ATOM 591 O O . ALA A 1 76 ? 2.690 -3.883 29.800 1.00 77.88 76 ALA A O 1
ATOM 592 N N . PRO A 1 77 ? 2.933 -3.799 27.555 1.00 75.38 77 PRO A N 1
ATOM 593 C CA . PRO A 1 77 ? 4.171 -4.548 27.594 1.00 75.38 77 PRO A CA 1
ATOM 594 C C . PRO A 1 77 ? 5.143 -3.766 28.475 1.00 75.38 77 PRO A C 1
ATOM 596 O O . PRO A 1 77 ? 5.314 -2.558 28.279 1.00 75.38 77 PRO A O 1
ATOM 599 N N . GLU A 1 78 ? 5.773 -4.448 29.440 1.00 71.56 78 GLU A N 1
ATOM 600 C CA . GLU A 1 78 ? 6.970 -3.914 30.088 1.00 71.56 78 GLU A CA 1
ATOM 601 C C . GLU A 1 78 ? 7.848 -3.348 28.985 1.00 71.56 78 GLU A C 1
ATOM 603 O O . GLU A 1 78 ? 7.914 -3.942 27.901 1.00 71.56 78 GLU A O 1
ATOM 608 N N . THR A 1 79 ? 8.461 -2.187 29.223 1.00 57.66 79 THR A N 1
ATOM 609 C CA . THR A 1 79 ? 9.423 -1.602 28.298 1.00 57.66 79 THR A CA 1
ATOM 610 C C . THR A 1 79 ? 10.552 -2.604 28.119 1.00 57.66 79 THR A C 1
ATOM 612 O O . THR A 1 79 ? 11.603 -2.513 28.748 1.00 57.66 79 THR A O 1
ATOM 615 N N . MET A 1 80 ? 10.349 -3.575 27.234 1.00 50.34 80 MET A N 1
ATOM 616 C CA . MET A 1 80 ? 11.408 -4.262 26.566 1.00 50.34 80 MET A CA 1
ATOM 617 C C . MET A 1 80 ? 12.108 -3.105 25.907 1.00 50.34 80 MET A C 1
ATOM 619 O O . MET A 1 80 ? 11.562 -2.470 24.998 1.00 50.34 80 MET A O 1
ATOM 623 N N . THR A 1 81 ? 13.282 -2.772 26.440 1.00 45.28 81 THR A N 1
ATOM 624 C CA . THR A 1 81 ? 14.305 -2.108 25.668 1.00 45.28 81 THR A CA 1
ATOM 625 C C . THR A 1 81 ? 14.293 -2.878 24.370 1.00 45.28 81 THR A C 1
ATOM 627 O O . THR A 1 81 ? 14.741 -4.025 24.287 1.00 45.28 81 THR A O 1
ATOM 630 N N . LYS A 1 82 ? 13.636 -2.298 23.359 1.00 49.09 82 LYS A N 1
ATOM 631 C CA . LYS A 1 82 ? 13.788 -2.749 22.001 1.00 49.09 82 LYS A CA 1
ATOM 632 C C . LYS A 1 82 ? 15.263 -2.501 21.841 1.00 49.09 82 LYS A C 1
ATOM 634 O O . LYS A 1 82 ? 15.692 -1.382 21.575 1.00 49.09 82 LYS A O 1
ATOM 639 N N . THR A 1 83 ? 16.061 -3.542 22.063 1.00 44.19 83 THR A N 1
ATOM 640 C CA . THR A 1 83 ? 17.282 -3.666 21.325 1.00 44.19 83 THR A CA 1
ATOM 641 C C . THR A 1 83 ? 16.735 -3.633 19.914 1.00 44.19 83 THR A C 1
ATOM 643 O O . THR A 1 83 ? 16.295 -4.621 19.334 1.00 44.19 83 THR A O 1
ATOM 646 N N . THR A 1 84 ? 16.708 -2.432 19.346 1.00 45.34 84 THR A N 1
ATOM 647 C CA . THR A 1 84 ? 17.061 -2.252 17.970 1.00 45.34 84 THR A CA 1
ATOM 648 C C . THR A 1 84 ? 18.441 -2.888 17.886 1.00 45.34 84 THR A C 1
ATOM 650 O O . THR A 1 84 ? 19.462 -2.219 17.762 1.00 45.34 84 THR A O 1
ATOM 653 N N . LYS A 1 85 ? 18.473 -4.226 17.836 1.00 43.56 85 LYS A N 1
ATOM 654 C CA . LYS A 1 85 ? 19.098 -4.875 16.718 1.00 43.56 85 LYS A CA 1
ATOM 655 C C . LYS A 1 85 ? 18.451 -4.176 15.533 1.00 43.56 85 LYS A C 1
ATOM 657 O O . LYS A 1 85 ? 17.467 -4.637 14.967 1.00 43.56 85 LYS A O 1
ATOM 662 N N . ARG A 1 86 ? 19.013 -3.007 15.171 1.00 43.97 86 ARG A N 1
ATOM 663 C CA . ARG A 1 86 ? 19.166 -2.662 13.773 1.00 43.97 86 ARG A CA 1
ATOM 664 C C . ARG A 1 86 ? 19.526 -4.004 13.192 1.00 43.97 86 ARG A C 1
ATOM 666 O O . ARG A 1 86 ? 20.548 -4.583 13.578 1.00 43.97 86 ARG A O 1
ATOM 673 N N . LYS A 1 87 ? 18.642 -4.537 12.361 1.00 43.75 87 LYS A N 1
ATOM 674 C CA . LYS A 1 87 ? 19.067 -5.494 11.373 1.00 43.75 87 LYS A CA 1
ATOM 675 C C . LYS A 1 87 ? 20.119 -4.701 10.610 1.00 43.75 87 LYS A C 1
ATOM 677 O O . LYS A 1 87 ? 19.804 -3.951 9.696 1.00 43.75 87 LYS A O 1
ATOM 682 N N . ARG A 1 88 ? 21.368 -4.740 11.095 1.00 42.44 88 ARG A N 1
ATOM 683 C CA . ARG A 1 88 ? 22.514 -4.477 10.257 1.00 42.44 88 ARG A CA 1
ATOM 684 C C . ARG A 1 88 ? 22.200 -5.392 9.093 1.00 42.44 88 ARG A C 1
ATOM 686 O O . ARG A 1 88 ? 21.938 -6.580 9.311 1.00 42.44 88 ARG A O 1
ATOM 693 N N . ALA A 1 89 ? 22.067 -4.819 7.904 1.00 39.50 89 ALA A N 1
ATOM 694 C CA . ALA A 1 89 ? 22.247 -5.603 6.708 1.00 39.50 89 ALA A CA 1
ATOM 695 C C . ALA A 1 89 ? 23.633 -6.226 6.896 1.00 39.50 89 ALA A C 1
ATOM 697 O O . ALA A 1 89 ? 24.654 -5.583 6.675 1.00 39.50 89 ALA A O 1
ATOM 698 N N . SER A 1 90 ? 23.662 -7.410 7.506 1.00 36.75 90 SER A N 1
ATOM 699 C CA . SER A 1 90 ? 24.846 -8.223 7.591 1.00 36.75 90 SER A CA 1
ATOM 700 C C . SER A 1 90 ? 25.034 -8.623 6.149 1.00 36.75 90 SER A C 1
ATOM 702 O O . SER A 1 90 ? 24.305 -9.466 5.623 1.00 36.75 90 SER A O 1
ATOM 704 N N . ALA A 1 91 ? 25.928 -7.914 5.472 1.00 43.66 91 ALA A N 1
ATOM 705 C CA . ALA A 1 91 ? 26.630 -8.467 4.340 1.00 43.66 91 ALA A CA 1
ATOM 706 C C . ALA A 1 91 ? 27.285 -9.761 4.854 1.00 43.66 91 ALA A C 1
ATOM 708 O O . ALA A 1 91 ? 28.344 -9.722 5.466 1.00 43.66 91 ALA A O 1
ATOM 709 N N . GLY A 1 92 ? 26.573 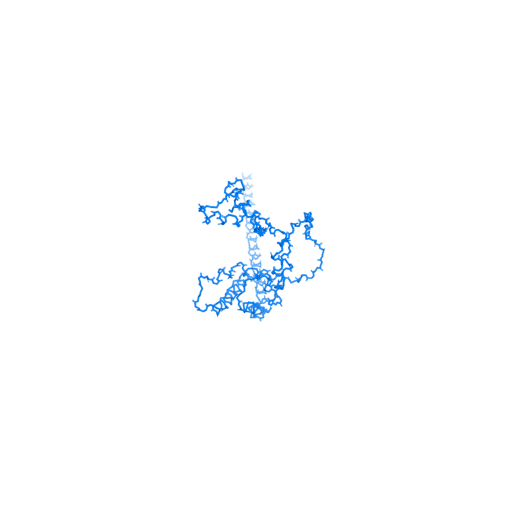-10.884 4.749 1.00 40.12 92 GLY A N 1
ATOM 710 C CA . GLY A 1 92 ? 26.964 -12.154 5.363 1.00 40.12 92 GLY A CA 1
ATOM 711 C C . GLY A 1 92 ? 25.840 -12.736 6.213 1.00 40.12 92 GLY A C 1
ATOM 712 O O . GLY A 1 92 ? 25.744 -12.474 7.410 1.00 40.12 92 GLY A O 1
ATOM 713 N N . GLY A 1 93 ? 24.961 -13.503 5.576 1.00 31.28 93 GLY A N 1
ATOM 714 C CA . GLY A 1 93 ? 23.826 -14.164 6.215 1.00 31.28 93 GLY A CA 1
ATOM 715 C C . GLY A 1 93 ? 22.893 -14.743 5.164 1.00 31.28 93 GLY A C 1
ATOM 716 O O . GLY A 1 93 ? 21.775 -14.264 4.999 1.00 31.28 93 GLY A O 1
ATOM 717 N N . GLY A 1 94 ? 23.402 -15.709 4.395 1.00 34.94 94 GLY A N 1
ATOM 718 C CA . GLY A 1 94 ? 22.704 -16.374 3.301 1.00 34.94 94 GLY A CA 1
ATOM 719 C C . GLY A 1 94 ? 21.473 -17.148 3.765 1.00 34.94 94 GLY A C 1
ATOM 720 O O . GLY A 1 94 ? 21.522 -18.357 3.943 1.00 34.94 94 GLY A O 1
ATOM 721 N N . GLY A 1 95 ? 20.343 -16.459 3.888 1.00 32.81 95 GLY A N 1
ATOM 722 C CA . GLY A 1 95 ? 19.076 -17.030 3.454 1.00 32.81 95 GLY A CA 1
ATOM 723 C C . GLY A 1 95 ? 19.030 -16.861 1.943 1.00 32.81 95 GLY A C 1
ATOM 724 O O . GLY A 1 95 ? 19.232 -15.749 1.463 1.00 32.81 95 GLY A O 1
ATOM 725 N N . LYS A 1 96 ? 18.840 -17.954 1.201 1.00 39.12 96 LYS A N 1
ATOM 726 C CA . LYS A 1 96 ? 18.717 -17.981 -0.262 1.00 39.12 96 LYS A CA 1
ATOM 727 C C . LYS A 1 96 ? 17.541 -17.099 -0.712 1.00 39.12 96 LYS A C 1
ATOM 729 O O . LYS A 1 96 ? 16.463 -17.596 -1.003 1.00 39.12 96 LYS A O 1
ATOM 734 N N . THR A 1 97 ? 17.720 -15.784 -0.748 1.00 36.25 97 THR A N 1
ATOM 735 C CA . THR A 1 97 ? 16.904 -14.912 -1.585 1.00 36.25 97 THR A CA 1
ATOM 736 C C . THR A 1 97 ? 17.421 -15.124 -2.988 1.00 36.25 97 THR A C 1
ATOM 738 O O . THR A 1 97 ? 18.618 -14.933 -3.226 1.00 36.25 97 THR A O 1
ATOM 741 N N . SER A 1 98 ? 16.537 -15.607 -3.855 1.00 39.66 98 SER A N 1
ATOM 742 C CA . SER A 1 98 ? 16.768 -15.835 -5.272 1.00 39.66 98 SER A CA 1
ATOM 743 C C . SER A 1 98 ? 17.775 -14.830 -5.818 1.00 39.66 98 SER A C 1
ATOM 745 O O . SER A 1 98 ? 17.540 -13.627 -5.909 1.00 39.66 98 SER A O 1
ATOM 747 N N . THR A 1 99 ? 18.950 -15.341 -6.167 1.00 36.72 99 THR A N 1
ATOM 748 C CA . THR A 1 99 ? 19.974 -14.624 -6.925 1.00 36.72 99 THR A CA 1
ATOM 749 C C . THR A 1 99 ? 19.510 -14.531 -8.383 1.00 36.72 99 THR A C 1
ATOM 751 O O . THR A 1 99 ? 20.245 -14.846 -9.313 1.00 36.72 99 THR A O 1
ATOM 754 N N . GLY A 1 100 ? 18.243 -14.160 -8.583 1.00 46.34 100 GLY A N 1
ATOM 755 C CA . GLY A 1 100 ? 17.693 -13.799 -9.872 1.00 46.34 100 GLY A CA 1
ATOM 756 C C . GLY A 1 100 ? 18.336 -12.478 -10.240 1.00 46.34 100 GLY A C 1
ATOM 757 O O . GLY A 1 100 ? 18.176 -11.475 -9.542 1.00 46.34 100 GLY A O 1
ATOM 758 N N . LYS A 1 101 ? 19.146 -12.485 -11.297 1.00 50.81 101 LYS A N 1
ATOM 759 C CA . LYS A 1 101 ? 19.648 -11.254 -11.907 1.00 50.81 101 LYS A CA 1
ATOM 760 C C . LYS A 1 101 ? 18.438 -10.340 -12.096 1.00 50.81 101 LYS A C 1
ATOM 762 O O . LYS A 1 101 ? 17.483 -10.756 -12.739 1.00 50.81 101 LYS A O 1
ATOM 767 N N . LYS A 1 102 ? 18.451 -9.126 -11.537 1.00 54.12 102 LYS A N 1
ATOM 768 C CA . LYS A 1 102 ? 17.414 -8.130 -11.834 1.00 54.12 102 LYS A CA 1
ATOM 769 C C . LYS A 1 102 ? 17.455 -7.875 -13.338 1.00 54.12 102 LYS A C 1
ATOM 771 O O . LYS A 1 102 ? 18.375 -7.218 -13.827 1.00 54.12 102 LYS A O 1
ATOM 776 N N . ILE A 1 103 ? 16.528 -8.475 -14.078 1.00 62.94 103 ILE A N 1
ATOM 777 C CA . ILE A 1 103 ? 16.442 -8.307 -15.525 1.00 62.94 103 ILE A CA 1
ATOM 778 C C . ILE A 1 103 ? 15.861 -6.918 -15.748 1.00 62.94 103 ILE A C 1
ATOM 780 O O . ILE A 1 103 ? 14.673 -6.690 -15.548 1.00 62.94 103 ILE A O 1
ATOM 784 N N . LYS A 1 104 ? 16.717 -5.964 -16.117 1.00 64.69 104 LYS A N 1
ATOM 785 C CA . LYS A 1 104 ? 16.269 -4.623 -16.480 1.00 64.69 104 LYS A CA 1
ATOM 786 C C . LYS A 1 104 ? 15.807 -4.654 -17.935 1.00 64.69 104 LYS A C 1
ATOM 788 O O . LYS A 1 104 ? 16.632 -4.734 -18.843 1.00 64.69 104 LYS A O 1
ATOM 793 N N . LEU A 1 105 ? 14.492 -4.638 -18.136 1.00 69.88 105 LEU A N 1
ATOM 794 C CA . LEU A 1 105 ? 13.861 -4.548 -19.456 1.00 69.88 105 LEU A CA 1
ATOM 795 C C . LEU A 1 105 ? 14.208 -3.205 -20.123 1.00 69.88 105 LEU A C 1
ATOM 797 O O . LEU A 1 105 ? 14.406 -2.204 -19.429 1.00 69.88 105 LEU A O 1
ATOM 801 N N . SER A 1 106 ? 14.297 -3.168 -21.456 1.00 74.62 106 SER A N 1
ATOM 802 C CA . SER A 1 106 ? 14.445 -1.911 -22.207 1.00 74.62 106 SER A CA 1
ATOM 803 C C . SER A 1 106 ? 13.168 -1.074 -22.134 1.00 74.62 106 SER A C 1
ATOM 805 O O . SER A 1 106 ? 12.089 -1.638 -21.993 1.00 74.62 106 SER A O 1
ATOM 807 N N . LEU A 1 107 ? 13.269 0.247 -22.298 1.00 72.88 107 LEU A N 1
ATOM 808 C CA . LEU A 1 107 ? 12.129 1.168 -22.173 1.00 72.88 107 LEU A CA 1
ATOM 809 C C . LEU A 1 107 ? 10.887 0.761 -23.007 1.00 72.88 107 LEU A C 1
ATOM 811 O O . LEU A 1 107 ? 9.812 0.685 -22.425 1.00 72.88 107 LEU A O 1
ATOM 815 N N . PRO A 1 108 ? 11.010 0.335 -24.282 1.00 73.12 108 PRO A N 1
ATOM 816 C CA . PRO A 1 108 ? 9.837 -0.089 -25.060 1.00 73.12 108 PRO A CA 1
ATOM 817 C C . PRO A 1 108 ? 9.177 -1.373 -24.532 1.00 73.12 108 PRO A C 1
ATOM 819 O O . PRO A 1 108 ? 7.981 -1.588 -24.675 1.00 73.12 108 PRO A O 1
ATOM 822 N N . LEU A 1 109 ? 9.965 -2.254 -23.909 1.00 75.06 109 LEU A N 1
ATOM 823 C CA . LEU A 1 109 ? 9.470 -3.500 -23.317 1.00 75.06 109 LEU A CA 1
ATOM 824 C C . LEU A 1 109 ? 8.783 -3.255 -21.978 1.00 75.06 109 LEU A C 1
ATOM 826 O O . LEU A 1 109 ? 7.873 -3.987 -21.607 1.00 75.06 109 LEU A O 1
ATOM 830 N N . GLN A 1 110 ? 9.238 -2.230 -21.263 1.00 77.94 110 GLN A N 1
ATOM 831 C CA . GLN A 1 110 ? 8.623 -1.769 -20.031 1.00 77.94 110 GLN A CA 1
ATOM 832 C C . GLN A 1 110 ? 7.236 -1.177 -20.288 1.00 77.94 110 GLN A C 1
ATOM 834 O O . GLN A 1 110 ? 6.303 -1.531 -19.577 1.00 77.94 110 GLN A O 1
ATOM 839 N N . GLU A 1 111 ? 7.098 -0.344 -21.322 1.00 78.81 111 GLU A N 1
ATOM 840 C CA . GLU A 1 111 ? 5.816 0.244 -21.729 1.00 78.81 111 GLU A CA 1
ATOM 841 C C . GLU A 1 111 ? 4.813 -0.839 -22.139 1.00 78.81 111 GLU A C 1
ATOM 843 O O . GLU A 1 111 ? 3.730 -0.909 -21.563 1.00 78.81 111 GLU A O 1
ATOM 848 N N . MET A 1 112 ? 5.206 -1.768 -23.023 1.00 79.88 112 MET A N 1
ATOM 849 C CA . MET A 1 112 ? 4.315 -2.865 -23.420 1.00 79.88 112 MET A CA 1
ATOM 850 C C . MET A 1 112 ? 3.890 -3.734 -22.233 1.00 79.88 112 MET A C 1
ATOM 852 O O . MET A 1 112 ? 2.714 -4.066 -22.101 1.00 79.88 112 MET A O 1
ATOM 856 N N . LEU A 1 113 ? 4.824 -4.106 -21.350 1.00 84.88 113 LEU A N 1
ATOM 857 C CA . LEU A 1 113 ? 4.483 -4.908 -20.176 1.00 84.88 113 LEU A CA 1
ATOM 858 C C . LEU A 1 113 ? 3.545 -4.144 -19.229 1.00 84.88 113 LEU A C 1
ATOM 860 O O . LEU A 1 113 ? 2.608 -4.736 -18.700 1.00 84.88 113 LEU A O 1
ATOM 864 N N . SER A 1 114 ? 3.767 -2.840 -19.049 1.00 87.81 114 SER A N 1
ATOM 865 C CA . SER A 1 114 ? 2.919 -1.964 -18.236 1.00 87.81 114 SER A CA 1
ATOM 866 C C . SER A 1 114 ? 1.478 -1.937 -18.746 1.00 87.81 114 SER A C 1
ATOM 868 O O . SER A 1 114 ? 0.551 -2.225 -17.990 1.00 87.81 114 SER A O 1
ATOM 870 N N . GLU A 1 115 ? 1.291 -1.681 -20.043 1.00 85.38 115 GLU A N 1
ATOM 871 C CA . GLU A 1 115 ? -0.029 -1.669 -20.684 1.00 85.38 115 GLU A CA 1
ATOM 872 C C . GLU A 1 115 ? -0.730 -3.028 -20.571 1.00 85.38 115 GLU A C 1
ATOM 874 O O . GLU A 1 115 ? -1.916 -3.100 -20.243 1.00 85.38 115 GLU A O 1
ATOM 879 N N . THR A 1 116 ? 0.012 -4.120 -20.775 1.00 87.12 116 THR A N 1
ATOM 880 C CA . THR A 1 116 ? -0.550 -5.477 -20.733 1.00 87.12 116 THR A CA 1
ATOM 881 C C . THR A 1 116 ? -0.972 -5.872 -19.312 1.00 87.12 116 THR A C 1
ATOM 883 O O . THR A 1 116 ? -2.035 -6.465 -19.122 1.00 87.12 116 THR A O 1
ATOM 886 N N . LEU A 1 117 ? -0.181 -5.509 -18.295 1.00 90.56 117 LEU A N 1
ATOM 887 C CA . LEU A 1 117 ? -0.526 -5.726 -16.886 1.00 90.56 117 LEU A CA 1
ATOM 888 C C . LEU A 1 117 ? -1.742 -4.888 -16.469 1.00 90.56 117 LEU A C 1
ATOM 890 O O . LEU A 1 117 ? -2.632 -5.405 -15.793 1.00 90.56 117 LEU A O 1
ATOM 894 N N . ALA A 1 118 ? -1.797 -3.619 -16.885 1.00 90.31 118 ALA A N 1
ATOM 895 C CA . ALA A 1 118 ? -2.928 -2.736 -16.609 1.00 90.31 118 ALA A CA 1
ATOM 896 C C . ALA A 1 118 ? -4.225 -3.266 -17.242 1.00 90.31 118 ALA A C 1
ATOM 898 O O . ALA A 1 118 ? -5.260 -3.309 -16.577 1.00 90.31 118 ALA A O 1
ATOM 899 N N . SER A 1 119 ? -4.160 -3.735 -18.494 1.00 88.62 119 SER A N 1
ATOM 900 C CA . SER A 1 119 ? -5.304 -4.345 -19.181 1.00 88.62 119 SER A CA 1
ATOM 901 C C . SER A 1 119 ? -5.788 -5.605 -18.466 1.00 88.62 119 SER A C 1
ATOM 903 O O . SER A 1 119 ? -6.975 -5.722 -18.182 1.00 88.62 119 SER A O 1
ATOM 905 N N . ALA A 1 120 ? -4.882 -6.519 -18.106 1.00 89.75 120 ALA A N 1
ATOM 906 C CA . ALA A 1 120 ? -5.258 -7.753 -17.418 1.00 89.75 120 ALA A CA 1
ATOM 907 C C . ALA A 1 120 ? -5.902 -7.490 -16.047 1.00 89.75 120 ALA A C 1
ATOM 909 O O . ALA A 1 120 ? -6.866 -8.158 -15.671 1.00 89.75 120 ALA A O 1
ATOM 910 N N . TYR A 1 121 ? -5.401 -6.499 -15.302 1.00 91.00 121 TYR A N 1
ATOM 911 C CA . TYR A 1 121 ? -6.032 -6.081 -14.052 1.00 91.00 121 TYR A CA 1
ATOM 912 C C . TYR A 1 121 ? -7.431 -5.506 -14.289 1.00 91.00 121 TYR A C 1
ATOM 914 O O . TYR A 1 121 ? -8.371 -5.867 -13.578 1.00 91.00 121 TYR A O 1
ATOM 922 N N . LYS A 1 122 ? -7.574 -4.637 -15.296 1.00 90.38 122 LYS A N 1
ATOM 923 C CA . LYS A 1 122 ? -8.856 -4.039 -15.668 1.00 90.38 122 LYS A CA 1
ATOM 924 C C . LYS A 1 122 ? -9.889 -5.103 -16.037 1.00 90.38 122 LYS A C 1
ATOM 926 O O . LYS A 1 122 ? -11.004 -5.038 -15.537 1.00 90.38 122 LYS A O 1
ATOM 931 N N . ASP A 1 123 ? -9.509 -6.122 -16.801 1.00 90.12 123 ASP A N 1
ATOM 932 C CA . ASP A 1 123 ? -10.414 -7.217 -17.163 1.00 90.12 123 ASP A CA 1
ATOM 933 C C . ASP A 1 123 ? -10.917 -7.974 -15.921 1.00 90.12 123 ASP A C 1
ATOM 935 O O . ASP A 1 123 ? -12.108 -8.268 -15.799 1.00 90.12 123 ASP A O 1
ATOM 939 N N . CYS A 1 124 ? -10.034 -8.253 -14.952 1.00 89.75 124 CYS A N 1
ATOM 940 C CA . CYS A 1 124 ? -10.438 -8.851 -13.675 1.00 89.75 124 CYS A CA 1
ATOM 941 C C . CYS A 1 124 ? -11.366 -7.929 -12.871 1.00 89.75 124 CYS A C 1
ATOM 943 O O . CYS A 1 124 ? -12.306 -8.400 -12.225 1.00 89.75 124 CYS A O 1
ATOM 945 N N . PHE A 1 125 ? -11.096 -6.625 -12.892 1.00 89.94 125 PHE A N 1
ATOM 946 C CA . PHE A 1 125 ? -11.886 -5.618 -12.198 1.00 89.94 125 PHE A CA 1
ATOM 947 C C . PHE A 1 125 ? -13.296 -5.501 -12.792 1.00 89.94 125 PHE A C 1
ATOM 949 O O . PHE A 1 125 ? -14.283 -5.650 -12.069 1.00 89.94 125 PHE A O 1
ATOM 956 N N . ASP A 1 126 ? -13.402 -5.339 -14.108 1.00 89.50 126 ASP A N 1
ATOM 957 C CA . ASP A 1 126 ? -14.669 -5.194 -14.825 1.00 89.50 126 ASP A CA 1
ATOM 958 C C . ASP A 1 126 ? -15.508 -6.481 -14.737 1.00 89.50 126 ASP A C 1
ATOM 960 O O . ASP A 1 126 ? -16.726 -6.425 -14.560 1.00 89.50 126 ASP A O 1
ATOM 964 N N . ALA A 1 127 ? -14.869 -7.658 -14.745 1.00 89.88 127 ALA A N 1
ATOM 965 C CA . ALA A 1 127 ? -15.555 -8.929 -14.512 1.00 89.88 127 ALA A CA 1
ATOM 966 C C . ALA A 1 127 ? -16.173 -9.019 -13.107 1.00 89.88 127 ALA A C 1
ATOM 968 O O . ALA A 1 127 ? -17.226 -9.636 -12.919 1.00 89.88 127 ALA A O 1
ATOM 969 N N . LYS A 1 128 ? -15.527 -8.416 -12.101 1.00 89.25 128 LYS A N 1
ATOM 970 C CA . LYS A 1 128 ? -16.031 -8.411 -10.725 1.00 89.25 128 LYS A CA 1
ATOM 971 C C . LYS A 1 128 ? -17.122 -7.360 -10.511 1.00 89.25 128 LYS A C 1
ATOM 973 O O . LYS A 1 128 ? -18.050 -7.615 -9.736 1.00 89.25 128 LYS A O 1
ATOM 978 N N . TRP A 1 129 ? -17.026 -6.220 -11.191 1.00 88.50 129 TRP A N 1
ATOM 979 C CA . TRP A 1 129 ? -17.967 -5.104 -11.095 1.00 88.50 129 TRP A CA 1
ATOM 980 C C . TRP A 1 129 ? -18.471 -4.654 -12.479 1.00 88.50 129 TRP A C 1
ATOM 982 O O . TRP A 1 129 ? -18.162 -3.549 -12.922 1.00 88.50 129 TRP A O 1
ATOM 992 N N . PRO A 1 130 ? -19.323 -5.455 -13.146 1.00 83.94 130 PRO A N 1
ATOM 993 C CA . PRO A 1 130 ? -19.766 -5.180 -14.520 1.00 83.94 130 PRO A CA 1
ATOM 994 C C . PRO A 1 130 ? -20.654 -3.935 -14.649 1.00 83.94 130 PRO A C 1
ATOM 996 O O . PRO A 1 130 ? -20.745 -3.341 -15.718 1.00 83.94 130 PRO A O 1
ATOM 999 N N . ASN A 1 131 ? -21.299 -3.517 -13.557 1.00 86.94 131 ASN A N 1
ATOM 1000 C CA . ASN A 1 131 ? -22.126 -2.307 -13.510 1.00 86.94 131 ASN A CA 1
ATOM 1001 C C . ASN A 1 131 ? -21.318 -1.053 -13.129 1.00 86.94 131 ASN A C 1
ATOM 1003 O O . ASN A 1 131 ? -21.898 -0.001 -12.864 1.00 86.94 131 ASN A O 1
ATOM 1007 N N . GLY A 1 132 ? -19.990 -1.179 -13.078 1.00 77.81 132 GLY A N 1
ATOM 1008 C CA . GLY A 1 132 ? -19.076 -0.126 -12.677 1.00 77.81 132 GLY A CA 1
ATOM 1009 C C . GLY A 1 132 ? -18.985 0.076 -11.165 1.00 77.81 132 GLY A C 1
ATOM 1010 O O . GLY A 1 132 ? -19.746 -0.459 -10.355 1.00 77.81 132 GLY A O 1
ATOM 1011 N N . THR A 1 133 ? -18.007 0.889 -10.799 1.00 80.38 133 THR A N 1
ATOM 1012 C CA . THR A 1 133 ? -17.693 1.328 -9.440 1.00 80.38 133 THR A CA 1
ATOM 1013 C C . THR A 1 133 ? -17.478 2.837 -9.461 1.00 80.38 133 THR A C 1
ATOM 1015 O O . THR A 1 133 ? -17.100 3.405 -10.481 1.00 80.38 133 THR A O 1
ATOM 1018 N N . GLY A 1 134 ? -17.635 3.509 -8.319 1.00 83.62 134 GLY A N 1
ATOM 1019 C CA . GLY A 1 134 ? -17.221 4.915 -8.176 1.00 83.62 134 GLY A CA 1
ATOM 1020 C C . GLY A 1 134 ? -15.697 5.122 -8.161 1.00 83.62 134 GLY A C 1
ATOM 1021 O O . GLY A 1 134 ? -15.233 6.210 -7.838 1.00 83.62 134 GLY A O 1
ATOM 1022 N N . VAL A 1 135 ? -14.918 4.073 -8.443 1.00 83.94 135 VAL A N 1
ATOM 1023 C CA . VAL A 1 135 ? -13.454 4.044 -8.376 1.00 83.94 135 VAL A CA 1
ATOM 1024 C C . VAL A 1 135 ? -12.928 3.431 -9.665 1.00 83.94 135 VAL A C 1
ATOM 1026 O O . VAL A 1 135 ? -13.345 2.333 -10.021 1.00 83.94 135 VAL A O 1
ATOM 1029 N N . ASP A 1 136 ? -12.018 4.129 -10.338 1.00 84.31 136 ASP A N 1
ATOM 1030 C CA . ASP A 1 136 ? -11.349 3.640 -11.547 1.00 84.31 136 ASP A CA 1
ATOM 1031 C C . ASP A 1 136 ? -10.285 2.566 -11.214 1.00 84.31 136 ASP A C 1
ATOM 1033 O O . ASP A 1 136 ? -9.529 2.765 -10.252 1.00 84.31 136 ASP A O 1
ATOM 1037 N N . PRO A 1 137 ? -10.180 1.466 -11.991 1.00 85.31 137 PRO A N 1
ATOM 1038 C CA . PRO A 1 137 ? -9.128 0.456 -11.855 1.00 85.31 137 PRO A CA 1
ATOM 1039 C C . PRO A 1 137 ? -7.712 1.030 -11.727 1.00 85.31 137 PRO A C 1
ATOM 1041 O O . PRO A 1 137 ? -6.923 0.518 -10.933 1.00 85.31 137 PRO A O 1
ATOM 1044 N N . ILE A 1 138 ? -7.394 2.113 -12.447 1.00 85.50 138 ILE A N 1
ATOM 1045 C CA . ILE A 1 138 ? -6.050 2.713 -12.433 1.00 85.50 138 ILE A CA 1
ATOM 1046 C C . ILE A 1 138 ? -5.675 3.305 -11.068 1.00 85.50 138 ILE A C 1
ATOM 1048 O O . ILE A 1 138 ? -4.498 3.398 -10.729 1.00 85.50 138 ILE A O 1
ATOM 1052 N N . ASN A 1 139 ? -6.671 3.666 -10.250 1.00 85.62 139 ASN A N 1
ATOM 1053 C CA . ASN A 1 139 ? -6.446 4.161 -8.890 1.00 85.62 139 ASN A CA 1
ATOM 1054 C C . ASN A 1 139 ? -6.102 3.037 -7.904 1.00 85.62 139 ASN A C 1
ATOM 1056 O O . ASN A 1 139 ? -5.597 3.311 -6.816 1.00 85.62 139 ASN A O 1
ATOM 1060 N N . LEU A 1 140 ? -6.417 1.787 -8.251 1.00 85.00 140 LEU A N 1
ATOM 1061 C CA . LEU A 1 140 ? -6.151 0.607 -7.427 1.00 85.00 140 LEU A CA 1
ATOM 1062 C C . LEU A 1 140 ? -4.924 -0.168 -7.916 1.00 85.00 140 LEU A C 1
ATOM 1064 O O . LEU A 1 140 ? -4.239 -0.802 -7.114 1.00 85.00 140 LEU A O 1
ATOM 1068 N N . PHE A 1 141 ? -4.657 -0.112 -9.219 1.00 88.06 141 PHE A N 1
ATOM 1069 C CA . PHE A 1 141 ? -3.504 -0.716 -9.863 1.00 88.06 141 PHE A CA 1
ATOM 1070 C C . PHE A 1 141 ? -2.956 0.240 -10.923 1.00 88.06 141 PHE A C 1
ATOM 1072 O O . PHE A 1 141 ? -3.379 0.226 -12.080 1.00 88.06 141 PHE A O 1
ATOM 1079 N N . GLY A 1 142 ? -2.031 1.097 -10.497 1.00 84.69 142 GLY A N 1
ATOM 1080 C CA . GLY A 1 142 ? -1.410 2.100 -11.352 1.00 84.69 142 GLY A CA 1
ATOM 1081 C C . GLY A 1 142 ? 0.089 1.875 -11.512 1.00 84.69 142 GLY A C 1
ATOM 1082 O O . GLY A 1 142 ? 0.633 0.798 -11.241 1.00 84.69 142 GLY A O 1
ATOM 1083 N N . ASP A 1 143 ? 0.789 2.938 -11.904 1.00 86.00 143 ASP A N 1
ATOM 1084 C CA . ASP A 1 143 ? 2.235 2.914 -12.150 1.00 86.00 143 ASP A CA 1
ATOM 1085 C C . ASP A 1 143 ? 3.042 2.436 -10.934 1.00 86.00 143 ASP A C 1
ATOM 1087 O O . ASP A 1 143 ? 4.107 1.835 -11.077 1.00 86.00 143 ASP A O 1
ATOM 1091 N N . GLY A 1 144 ? 2.547 2.694 -9.718 1.00 86.94 144 GLY A N 1
ATOM 1092 C CA . GLY A 1 144 ? 3.202 2.289 -8.477 1.00 86.94 144 GLY A CA 1
ATOM 1093 C C . GLY A 1 144 ? 3.276 0.770 -8.319 1.00 86.94 144 GLY A C 1
ATOM 1094 O O . GLY A 1 144 ? 4.335 0.227 -7.993 1.00 86.94 144 GLY A O 1
ATOM 1095 N N . GLU A 1 145 ? 2.164 0.080 -8.551 1.00 87.38 145 GLU A N 1
ATOM 1096 C CA . GLU A 1 145 ? 2.041 -1.376 -8.471 1.00 87.38 145 GLU A CA 1
ATOM 1097 C C . GLU A 1 145 ? 2.785 -2.044 -9.627 1.00 87.38 145 GLU A C 1
ATOM 1099 O O . GLU A 1 145 ? 3.584 -2.960 -9.408 1.00 87.38 145 GLU A O 1
ATOM 1104 N N . ILE A 1 146 ? 2.600 -1.524 -10.842 1.00 89.06 146 ILE A N 1
ATOM 1105 C CA . ILE A 1 146 ? 3.253 -2.025 -12.053 1.00 89.06 146 ILE A CA 1
ATOM 1106 C C . ILE A 1 146 ? 4.775 -1.932 -11.920 1.00 89.06 146 ILE A C 1
ATOM 1108 O O . ILE A 1 146 ? 5.485 -2.919 -12.130 1.00 89.06 146 ILE A O 1
ATOM 1112 N N . LYS A 1 147 ? 5.299 -0.788 -11.465 1.00 87.94 147 LYS A N 1
ATOM 1113 C CA . LYS A 1 147 ? 6.740 -0.601 -11.263 1.00 87.94 147 LYS A CA 1
ATOM 1114 C C . LYS A 1 147 ? 7.319 -1.575 -10.238 1.00 87.94 147 LYS A C 1
ATOM 1116 O O . LYS A 1 147 ? 8.414 -2.090 -10.449 1.00 87.94 147 LYS A O 1
ATOM 1121 N N . LYS A 1 148 ? 6.591 -1.890 -9.157 1.00 88.00 148 LYS A N 1
ATOM 1122 C CA . LYS A 1 148 ? 7.030 -2.899 -8.172 1.00 88.00 148 LYS A CA 1
ATOM 1123 C C . LYS A 1 148 ? 7.150 -4.288 -8.797 1.00 88.00 148 LYS A C 1
ATOM 1125 O O . LYS A 1 148 ? 8.100 -5.008 -8.477 1.00 88.00 148 LYS A O 1
ATOM 1130 N N . ILE A 1 149 ? 6.212 -4.665 -9.667 1.00 88.19 149 ILE A N 1
ATOM 1131 C CA . ILE A 1 149 ? 6.259 -5.933 -10.407 1.00 88.19 149 ILE A CA 1
ATOM 1132 C C . ILE A 1 149 ? 7.466 -5.933 -11.352 1.00 88.19 149 ILE A C 1
ATOM 1134 O O . ILE A 1 149 ? 8.263 -6.869 -11.322 1.00 88.19 149 ILE A O 1
ATOM 1138 N N . MET A 1 150 ? 7.669 -4.858 -12.114 1.00 85.31 150 MET A N 1
ATOM 1139 C CA . MET A 1 150 ? 8.790 -4.731 -13.050 1.00 85.31 150 MET A CA 1
ATOM 1140 C C . MET A 1 150 ? 10.160 -4.774 -12.363 1.00 85.31 150 MET A C 1
ATOM 1142 O O . MET A 1 150 ? 11.062 -5.475 -12.821 1.00 85.31 150 MET A O 1
ATOM 1146 N N . ASP A 1 151 ? 10.319 -4.075 -11.236 1.00 85.31 151 ASP A N 1
ATOM 1147 C CA . ASP A 1 151 ? 11.570 -4.046 -10.467 1.00 85.31 151 ASP A CA 1
ATOM 1148 C C . ASP A 1 151 ? 11.963 -5.434 -9.925 1.00 85.31 151 ASP A C 1
ATOM 1150 O O . ASP A 1 151 ? 13.143 -5.693 -9.655 1.00 85.31 151 ASP A O 1
ATOM 1154 N N . ASN A 1 152 ? 10.982 -6.331 -9.780 1.00 84.19 152 ASN A N 1
ATOM 1155 C CA . ASN A 1 152 ? 11.156 -7.697 -9.295 1.00 84.19 152 ASN A CA 1
ATOM 1156 C C . ASN A 1 152 ? 10.943 -8.762 -10.380 1.00 84.19 152 ASN A C 1
ATOM 1158 O O . ASN A 1 152 ? 10.989 -9.941 -10.046 1.00 84.19 152 ASN A O 1
ATOM 1162 N N . PHE A 1 153 ? 10.777 -8.380 -11.652 1.00 82.00 153 PHE A N 1
ATOM 1163 C CA . PHE A 1 153 ? 10.389 -9.275 -12.751 1.00 82.00 153 PHE A CA 1
ATOM 1164 C C . PHE A 1 153 ? 11.195 -10.586 -12.776 1.00 82.00 153 PHE A C 1
ATOM 1166 O O . PHE A 1 153 ? 10.630 -11.668 -12.694 1.00 82.00 153 PHE A O 1
ATOM 1173 N N . GLY A 1 154 ? 12.530 -10.501 -12.755 1.00 74.12 154 GLY A N 1
ATOM 1174 C CA . GLY A 1 154 ? 13.416 -11.678 -12.790 1.00 74.12 154 GLY A CA 1
ATOM 1175 C C . GLY A 1 154 ? 13.479 -12.522 -11.505 1.00 74.12 154 GLY A C 1
ATOM 1176 O O . GLY A 1 154 ? 14.269 -13.460 -11.436 1.00 74.12 154 GLY A O 1
ATOM 1177 N N . ALA A 1 155 ? 12.722 -12.163 -10.467 1.00 79.50 155 ALA A N 1
ATOM 1178 C CA . ALA A 1 155 ? 12.607 -12.905 -9.212 1.00 79.50 155 ALA A CA 1
ATOM 1179 C C . ALA A 1 155 ? 11.193 -13.470 -8.988 1.00 79.50 155 ALA A C 1
ATOM 1181 O O . ALA A 1 155 ? 10.961 -14.098 -7.954 1.00 79.50 155 ALA A O 1
ATOM 1182 N N . ILE A 1 156 ? 10.260 -13.234 -9.917 1.00 83.12 156 ILE A N 1
ATOM 1183 C CA . ILE A 1 156 ? 8.900 -13.767 -9.861 1.00 83.12 156 ILE A CA 1
ATOM 1184 C C . ILE A 1 156 ? 8.919 -15.191 -10.418 1.00 83.12 156 ILE A C 1
ATOM 1186 O O . ILE A 1 156 ? 9.224 -15.406 -11.580 1.00 83.12 156 ILE A O 1
ATOM 1190 N N . ASP A 1 157 ? 8.580 -16.159 -9.574 1.00 81.69 157 ASP A N 1
ATOM 1191 C CA . ASP A 1 157 ? 8.571 -17.596 -9.880 1.00 81.69 157 ASP A CA 1
ATOM 1192 C C . ASP A 1 157 ? 7.177 -18.230 -9.736 1.00 81.69 157 ASP A C 1
ATOM 1194 O O . ASP A 1 157 ? 7.025 -19.445 -9.832 1.00 81.69 157 ASP A O 1
ATOM 1198 N N . GLY A 1 158 ? 6.149 -17.416 -9.485 1.00 84.56 158 GLY A N 1
ATOM 1199 C CA . GLY A 1 158 ? 4.787 -17.896 -9.293 1.00 84.56 158 GLY A CA 1
ATOM 1200 C C . GLY A 1 158 ? 3.812 -16.830 -8.804 1.00 84.56 158 GLY A C 1
ATOM 1201 O O . GLY A 1 158 ? 4.192 -15.738 -8.369 1.00 84.56 158 GLY A O 1
ATOM 1202 N N . VAL A 1 159 ? 2.531 -17.206 -8.781 1.00 86.38 159 VAL A N 1
ATOM 1203 C CA . VAL A 1 159 ? 1.402 -16.403 -8.270 1.00 86.38 159 VAL A CA 1
ATOM 1204 C C . VAL A 1 159 ? 1.656 -15.901 -6.839 1.00 86.38 159 VAL A C 1
ATOM 1206 O O . VAL A 1 159 ? 1.352 -14.756 -6.502 1.00 86.38 159 VAL A O 1
ATOM 1209 N N . SER A 1 160 ? 2.278 -16.726 -5.990 1.00 85.38 160 SER A N 1
ATOM 1210 C CA . SER A 1 160 ? 2.642 -16.366 -4.611 1.00 85.38 160 SER A CA 1
ATOM 1211 C C . SER A 1 160 ? 3.637 -15.205 -4.538 1.00 85.38 160 SER A C 1
ATOM 1213 O O . SER A 1 160 ? 3.535 -14.357 -3.648 1.00 85.38 160 SER A O 1
ATOM 1215 N N . SER A 1 161 ? 4.577 -15.138 -5.481 1.00 84.31 161 SER A N 1
ATOM 1216 C CA . SER A 1 161 ? 5.567 -14.063 -5.563 1.00 84.31 161 SER A CA 1
ATOM 1217 C C . SER A 1 161 ? 4.920 -12.759 -6.024 1.00 84.31 161 SER A C 1
ATOM 1219 O O . SER A 1 161 ? 5.166 -11.720 -5.412 1.00 84.31 161 SER A O 1
ATOM 1221 N N . VAL A 1 162 ? 3.989 -12.819 -6.985 1.00 87.06 162 VAL A N 1
ATOM 1222 C CA . VAL A 1 162 ? 3.171 -11.660 -7.391 1.00 87.06 162 VAL A CA 1
ATOM 1223 C C . VAL A 1 162 ? 2.343 -11.136 -6.214 1.00 87.06 162 VAL A C 1
ATOM 1225 O O . VAL A 1 162 ? 2.396 -9.945 -5.906 1.00 87.06 162 VAL A O 1
ATOM 1228 N N . ARG A 1 163 ? 1.656 -12.024 -5.483 1.00 87.50 163 ARG A N 1
ATOM 1229 C CA . ARG A 1 163 ? 0.884 -11.668 -4.278 1.00 87.50 163 ARG A CA 1
ATOM 1230 C C . ARG A 1 163 ? 1.744 -10.967 -3.230 1.00 87.50 163 ARG A C 1
ATOM 1232 O O . ARG A 1 163 ? 1.325 -9.969 -2.648 1.00 87.50 163 ARG A O 1
ATOM 1239 N N . LYS A 1 164 ? 2.954 -11.473 -2.993 1.00 87.00 164 LYS A N 1
ATOM 1240 C CA . LYS A 1 164 ? 3.886 -10.903 -2.015 1.00 87.00 164 LYS A CA 1
ATOM 1241 C C . LYS A 1 164 ? 4.390 -9.514 -2.417 1.00 87.00 164 LYS A C 1
ATOM 1243 O O . LYS A 1 164 ? 4.598 -8.683 -1.538 1.00 87.00 164 LYS A O 1
ATOM 1248 N N . ILE A 1 165 ? 4.603 -9.273 -3.711 1.00 86.31 165 ILE A N 1
ATOM 1249 C CA . ILE A 1 165 ? 5.069 -7.982 -4.243 1.00 86.31 165 ILE A CA 1
ATOM 1250 C C . ILE A 1 165 ? 3.955 -6.929 -4.190 1.00 86.31 165 ILE A C 1
ATOM 1252 O O . ILE A 1 165 ? 4.201 -5.786 -3.809 1.00 86.31 165 ILE A O 1
ATOM 1256 N N . MET A 1 166 ? 2.737 -7.330 -4.551 1.00 81.88 166 MET A N 1
ATOM 1257 C CA . MET A 1 166 ? 1.552 -6.472 -4.613 1.00 81.88 166 MET A CA 1
ATOM 1258 C C . MET A 1 166 ? 0.998 -6.098 -3.234 1.00 81.88 166 MET A C 1
ATOM 1260 O O . MET A 1 166 ? 0.638 -4.947 -2.998 1.00 81.88 166 MET A O 1
ATOM 1264 N N . GLY A 1 167 ? 0.943 -7.060 -2.309 1.00 78.62 167 GLY A N 1
ATOM 1265 C CA . GLY A 1 167 ? 0.303 -6.881 -1.007 1.00 78.62 167 GLY A CA 1
ATOM 1266 C C . GLY A 1 167 ? -1.182 -7.273 -0.989 1.00 78.62 167 GLY A C 1
ATOM 1267 O O . GLY A 1 167 ? -1.653 -8.050 -1.816 1.00 78.62 167 GLY A O 1
ATOM 1268 N N . GLY A 1 168 ? -1.902 -6.800 0.035 1.00 68.88 168 GLY A N 1
ATOM 1269 C CA . GLY A 1 168 ? -3.183 -7.365 0.488 1.00 68.88 168 GLY A CA 1
ATOM 1270 C C . GLY A 1 168 ? -4.454 -6.946 -0.261 1.00 68.88 168 GLY A C 1
ATOM 1271 O O . GLY A 1 168 ? -5.521 -7.437 0.095 1.00 68.88 168 GLY A O 1
ATOM 1272 N N . HIS A 1 169 ? -4.387 -6.075 -1.271 1.00 64.56 169 HIS A N 1
ATOM 1273 C CA . HIS A 1 169 ? -5.575 -5.700 -2.051 1.00 64.56 169 HIS A CA 1
ATOM 1274 C C . HIS A 1 169 ? -5.799 -6.684 -3.199 1.00 64.56 169 HIS A C 1
ATOM 1276 O O . HIS A 1 169 ? -4.911 -6.873 -4.033 1.00 64.56 169 HIS A O 1
ATOM 1282 N N . THR A 1 170 ? -6.969 -7.337 -3.224 1.00 71.75 170 THR A N 1
ATOM 1283 C CA . THR A 1 170 ? -7.233 -8.428 -4.172 1.00 71.75 170 THR A CA 1
ATOM 1284 C C . THR A 1 170 ? -8.612 -8.393 -4.816 1.00 71.75 170 THR A C 1
ATOM 1286 O O . THR A 1 170 ? -9.621 -8.594 -4.143 1.00 71.75 170 THR A O 1
ATOM 1289 N N . VAL A 1 171 ? -8.632 -8.247 -6.138 1.00 84.69 171 VAL A N 1
ATOM 1290 C CA . VAL A 1 171 ? -9.726 -8.662 -7.017 1.00 84.69 171 VAL A CA 1
ATOM 1291 C C . VAL A 1 171 ? -9.599 -10.176 -7.273 1.00 84.69 171 VAL A C 1
ATOM 1293 O O . VAL A 1 171 ? -8.480 -10.674 -7.440 1.00 84.69 171 VAL A O 1
ATOM 1296 N N . PRO A 1 172 ? -10.699 -10.954 -7.269 1.00 85.56 172 PRO A N 1
ATOM 1297 C CA . PRO A 1 172 ? -10.647 -12.386 -7.569 1.00 85.56 172 PRO A CA 1
ATOM 1298 C C . PRO A 1 172 ? -10.002 -12.670 -8.934 1.00 85.56 172 PRO A C 1
ATOM 1300 O O . PRO A 1 172 ? -10.341 -12.023 -9.917 1.00 85.56 172 PRO A O 1
ATOM 1303 N N . GLY A 1 173 ? -9.076 -13.631 -8.994 1.00 85.50 173 GLY A N 1
ATOM 1304 C CA . GLY A 1 173 ? -8.385 -14.021 -10.232 1.00 85.50 173 GLY A CA 1
ATOM 1305 C C . GLY A 1 173 ? -7.263 -13.080 -10.687 1.00 85.50 173 GLY A C 1
ATOM 1306 O O . GLY A 1 173 ? -6.572 -13.389 -11.657 1.00 85.50 173 GLY A O 1
ATOM 1307 N N . GLN A 1 174 ? -7.037 -11.956 -9.990 1.00 89.75 174 GLN A N 1
ATOM 1308 C CA . GLN A 1 174 ? -6.052 -10.960 -10.423 1.00 89.75 174 GLN A CA 1
ATOM 1309 C C . GLN A 1 174 ? -4.628 -11.521 -10.480 1.00 89.75 174 GLN A C 1
ATOM 1311 O O . GLN A 1 174 ? -3.856 -11.168 -11.361 1.00 89.75 174 GLN A O 1
ATOM 1316 N N . PHE A 1 175 ? -4.234 -12.368 -9.526 1.00 90.44 175 PHE A N 1
ATOM 1317 C CA . PHE A 1 175 ? -2.837 -12.783 -9.423 1.00 90.44 175 PHE A CA 1
ATOM 1318 C C . PHE A 1 175 ? -2.505 -13.846 -10.457 1.00 90.44 175 PHE A C 1
ATOM 1320 O O . PHE A 1 175 ? -1.397 -13.861 -10.983 1.00 90.44 175 PHE A O 1
ATOM 1327 N N . GLU A 1 176 ? -3.470 -14.706 -10.755 1.00 90.81 176 GLU A N 1
ATOM 1328 C CA . GLU A 1 176 ? -3.406 -15.696 -11.815 1.00 90.81 176 GLU A CA 1
ATOM 1329 C C . GLU A 1 176 ? -3.324 -15.000 -13.180 1.00 90.81 176 GLU A C 1
ATOM 1331 O O . GLU A 1 176 ? -2.455 -15.340 -13.980 1.00 90.81 176 GLU A O 1
ATOM 1336 N N . ALA A 1 177 ? -4.154 -13.976 -13.414 1.00 88.75 177 ALA A N 1
ATOM 1337 C CA . ALA A 1 177 ? -4.125 -13.185 -14.644 1.00 88.75 177 ALA A CA 1
ATOM 1338 C C . ALA A 1 177 ? -2.798 -12.426 -14.818 1.00 88.75 177 ALA A C 1
ATOM 1340 O O . ALA A 1 177 ? -2.168 -12.518 -15.870 1.00 88.75 177 ALA A O 1
ATOM 1341 N N . LEU A 1 178 ? -2.328 -11.733 -13.775 1.00 90.44 178 LEU A N 1
ATOM 1342 C CA . LEU A 1 178 ? -1.058 -11.002 -13.817 1.00 90.44 178 LEU A CA 1
ATOM 1343 C C . LEU A 1 178 ? 0.140 -11.944 -13.982 1.00 90.44 178 LEU A C 1
ATOM 1345 O O . LEU A 1 178 ? 1.044 -11.644 -14.755 1.00 90.44 178 LEU A O 1
ATOM 1349 N N . TYR A 1 179 ? 0.161 -13.087 -13.291 1.00 89.94 179 TYR A N 1
ATOM 1350 C CA . TYR A 1 179 ? 1.240 -14.063 -13.453 1.00 89.94 179 TYR A CA 1
ATOM 1351 C C . TYR A 1 179 ? 1.254 -14.662 -14.860 1.00 89.94 179 TYR A C 1
ATOM 1353 O O . TYR A 1 179 ? 2.325 -14.780 -15.446 1.00 89.94 179 TYR A O 1
ATOM 1361 N N . LYS A 1 180 ? 0.082 -14.951 -15.435 1.00 88.19 180 LYS A N 1
ATOM 1362 C CA . LYS A 1 180 ? -0.025 -15.413 -16.819 1.00 88.19 180 LYS A CA 1
ATOM 1363 C C . LYS A 1 180 ? 0.547 -14.393 -17.806 1.00 88.19 180 LYS A C 1
ATOM 1365 O O . LYS A 1 180 ? 1.297 -14.781 -18.687 1.00 88.19 180 LYS A O 1
ATOM 1370 N N . VAL A 1 181 ? 0.277 -13.096 -17.626 1.00 87.50 181 VAL A N 1
ATOM 1371 C CA . VAL A 1 181 ? 0.901 -12.042 -18.451 1.00 87.50 181 VAL A CA 1
ATOM 1372 C C . VAL A 1 181 ? 2.426 -12.076 -18.337 1.00 87.50 181 VAL A C 1
ATOM 1374 O O . VAL A 1 181 ? 3.112 -11.933 -19.344 1.00 87.50 181 VAL A O 1
ATOM 1377 N N . LEU A 1 182 ? 2.973 -12.281 -17.136 1.00 87.50 182 LEU A N 1
ATOM 1378 C CA . LEU A 1 182 ? 4.423 -12.377 -16.934 1.00 87.50 182 LEU A CA 1
ATOM 1379 C C . LEU A 1 182 ? 5.014 -13.629 -17.600 1.00 87.50 182 LEU A C 1
ATOM 1381 O O . LEU A 1 182 ? 6.060 -13.534 -18.238 1.00 87.50 182 LEU A O 1
ATOM 1385 N N . GLU A 1 183 ? 4.333 -14.769 -17.493 1.00 84.25 183 GLU A N 1
ATOM 1386 C CA . GLU A 1 183 ? 4.722 -16.034 -18.123 1.00 84.25 183 GLU A CA 1
ATOM 1387 C C . GLU A 1 183 ? 4.644 -15.953 -19.656 1.00 84.25 183 GLU A C 1
ATOM 1389 O O . GLU A 1 183 ? 5.583 -16.350 -20.345 1.00 84.25 183 GLU A O 1
ATOM 1394 N N . ASP A 1 184 ? 3.573 -15.373 -20.200 1.00 82.94 184 ASP A N 1
ATOM 1395 C CA . ASP A 1 184 ? 3.398 -15.126 -21.634 1.00 82.94 184 ASP A CA 1
ATOM 1396 C C . ASP A 1 184 ? 4.431 -14.115 -22.149 1.00 82.94 184 ASP A C 1
ATOM 1398 O O . ASP A 1 184 ? 4.913 -14.225 -23.275 1.00 82.94 184 ASP A O 1
ATOM 1402 N N . PHE A 1 185 ? 4.829 -13.144 -21.327 1.00 82.38 185 PHE A N 1
ATOM 1403 C CA . PHE A 1 185 ? 5.875 -12.187 -21.674 1.00 82.38 185 PHE A CA 1
ATOM 1404 C C . PHE A 1 185 ? 7.278 -12.815 -21.639 1.00 82.38 185 PHE A C 1
ATOM 1406 O O . PHE A 1 185 ? 8.115 -12.484 -22.480 1.00 82.38 185 PHE A O 1
ATOM 1413 N N . GLU A 1 186 ? 7.537 -13.745 -20.713 1.00 76.19 186 GLU A N 1
ATOM 1414 C CA . GLU A 1 186 ? 8.796 -14.500 -20.609 1.00 76.19 186 GLU A CA 1
ATOM 1415 C C . GLU A 1 186 ? 8.914 -15.633 -21.644 1.00 76.19 186 GLU A C 1
ATOM 1417 O O . GLU A 1 186 ? 10.026 -15.993 -22.028 1.00 76.19 186 GLU A O 1
ATOM 1422 N N . ASN A 1 187 ? 7.799 -16.176 -22.135 1.00 71.69 187 ASN A N 1
ATOM 1423 C CA . ASN A 1 187 ? 7.784 -17.253 -23.134 1.00 71.69 187 ASN A CA 1
ATOM 1424 C C . ASN A 1 187 ? 7.376 -16.784 -24.543 1.00 71.69 187 ASN A C 1
ATOM 1426 O O . ASN A 1 187 ? 7.506 -17.534 -25.513 1.00 71.69 187 ASN A O 1
ATOM 1430 N N . GLY A 1 188 ? 6.885 -15.552 -24.675 1.00 64.81 188 GLY A N 1
ATOM 1431 C CA . GLY A 1 188 ? 6.332 -15.006 -25.910 1.00 64.81 188 GLY A CA 1
ATOM 1432 C C . GLY A 1 188 ? 7.375 -14.605 -26.963 1.00 64.81 188 GLY A C 1
ATOM 1433 O O . GLY A 1 188 ? 8.586 -14.688 -26.740 1.00 64.81 188 GLY A O 1
ATOM 1434 N N . PRO A 1 189 ? 6.930 -14.094 -28.129 1.00 54.09 189 PRO A N 1
ATOM 1435 C CA . PRO A 1 189 ? 7.791 -13.757 -29.277 1.00 54.09 189 PRO A CA 1
ATOM 1436 C C . PRO A 1 189 ? 8.944 -12.792 -28.945 1.00 54.09 189 PRO A C 1
ATOM 1438 O O . PRO A 1 189 ? 9.985 -12.781 -29.606 1.00 54.09 189 PRO A O 1
ATOM 1441 N N . VAL A 1 190 ? 8.752 -11.987 -27.901 1.00 52.34 190 VAL A N 1
ATOM 1442 C CA . VAL A 1 190 ? 9.678 -10.972 -27.390 1.00 52.34 190 VAL A CA 1
ATOM 1443 C C . VAL A 1 190 ? 10.804 -11.575 -26.536 1.00 52.34 190 VAL A C 1
ATOM 1445 O O . VAL A 1 190 ? 11.891 -11.005 -26.453 1.00 52.34 190 VAL A O 1
ATOM 1448 N N . ALA A 1 191 ? 10.588 -12.756 -25.956 1.00 50.16 191 ALA A N 1
ATOM 1449 C CA . ALA A 1 191 ? 11.563 -13.460 -25.132 1.00 50.16 191 ALA A CA 1
ATOM 1450 C C . ALA A 1 191 ? 12.463 -14.427 -25.908 1.00 50.16 191 ALA A C 1
ATOM 1452 O O . ALA A 1 191 ? 13.391 -15.011 -25.337 1.00 50.16 191 ALA A O 1
ATOM 1453 N N . ASN A 1 192 ? 12.231 -14.597 -27.215 1.00 49.25 192 ASN A N 1
ATOM 1454 C CA . ASN A 1 192 ? 13.061 -15.476 -28.016 1.00 49.25 192 ASN A CA 1
ATOM 1455 C C . ASN A 1 192 ? 14.502 -14.943 -27.998 1.00 49.25 192 ASN A C 1
ATOM 1457 O O . ASN A 1 192 ? 14.822 -13.913 -28.588 1.00 49.25 192 ASN A O 1
ATOM 1461 N N . LYS A 1 193 ? 15.396 -15.642 -27.293 1.00 52.34 193 LYS A N 1
ATOM 1462 C CA . LYS A 1 193 ? 16.818 -15.284 -27.149 1.00 52.34 193 LYS A CA 1
ATOM 1463 C C . LYS A 1 193 ? 17.473 -14.984 -28.509 1.00 52.34 193 LYS A C 1
ATOM 1465 O O . LYS A 1 193 ? 18.414 -14.199 -28.569 1.00 52.34 193 LYS A O 1
ATOM 1470 N N . GLU A 1 194 ? 16.933 -15.549 -29.589 1.00 48.31 194 GLU A N 1
ATOM 1471 C CA . GLU A 1 194 ? 17.267 -15.310 -30.995 1.00 48.31 194 GLU A CA 1
ATOM 1472 C C . GLU A 1 194 ? 17.023 -13.863 -31.475 1.00 48.31 194 GLU A C 1
ATOM 1474 O O . GLU A 1 194 ? 17.884 -13.291 -32.139 1.00 48.31 194 GLU A O 1
ATOM 1479 N N . SER A 1 195 ? 15.884 -13.240 -31.149 1.00 49.19 195 SER A N 1
ATOM 1480 C CA . SER A 1 195 ? 15.544 -11.876 -31.592 1.00 49.19 195 SER A CA 1
ATOM 1481 C C . SER A 1 195 ? 16.334 -10.829 -30.808 1.00 49.19 195 SER A C 1
ATOM 1483 O O . SER A 1 195 ? 16.856 -9.881 -31.395 1.00 49.19 195 SER A O 1
ATOM 1485 N N . VAL A 1 196 ? 16.545 -11.060 -29.508 1.00 52.47 196 VAL A N 1
ATOM 1486 C CA . VAL A 1 196 ? 17.451 -10.252 -28.676 1.00 52.47 196 VAL A CA 1
ATOM 1487 C C . VAL A 1 196 ? 18.908 -10.406 -29.131 1.00 52.47 196 VAL A C 1
ATOM 1489 O O . VAL A 1 196 ? 19.646 -9.418 -29.149 1.00 52.47 196 VAL A O 1
ATOM 1492 N N . ARG A 1 197 ? 19.337 -11.611 -29.541 1.00 57.53 197 ARG A N 1
ATOM 1493 C CA . ARG A 1 197 ? 20.669 -11.848 -30.125 1.00 57.53 197 ARG A CA 1
ATOM 1494 C C . ARG A 1 197 ? 20.830 -11.098 -31.446 1.00 57.53 197 ARG A C 1
ATOM 1496 O O . ARG A 1 197 ? 21.784 -10.340 -31.572 1.00 57.53 197 ARG A O 1
ATOM 1503 N N . LYS A 1 198 ? 19.863 -11.204 -32.362 1.00 55.81 198 LYS A N 1
ATOM 1504 C CA . LYS A 1 198 ? 19.867 -10.474 -33.642 1.00 55.81 198 LYS A CA 1
ATOM 1505 C C . LYS A 1 198 ? 19.847 -8.954 -33.453 1.00 55.81 198 LYS A C 1
ATOM 1507 O O . LYS A 1 198 ? 20.569 -8.249 -34.149 1.00 55.81 198 LYS A O 1
ATOM 1512 N N . ALA A 1 199 ? 19.091 -8.439 -32.483 1.00 59.72 199 ALA A N 1
ATOM 1513 C CA . ALA A 1 199 ? 19.077 -7.011 -32.160 1.00 59.72 199 ALA A CA 1
ATOM 1514 C C . ALA A 1 199 ? 20.415 -6.531 -31.562 1.00 59.72 199 ALA A C 1
ATOM 1516 O O . ALA A 1 199 ? 20.895 -5.454 -31.913 1.00 59.72 199 ALA A O 1
ATOM 1517 N N . LYS A 1 200 ? 21.055 -7.336 -30.699 1.00 59.09 200 LYS A N 1
ATOM 1518 C CA . LYS A 1 200 ? 22.395 -7.044 -30.159 1.00 59.09 200 LYS A CA 1
ATOM 1519 C C . LYS A 1 200 ? 23.484 -7.111 -31.227 1.00 59.09 200 LYS A C 1
ATOM 1521 O O . LYS A 1 200 ? 24.357 -6.248 -31.240 1.00 59.09 200 LYS A O 1
ATOM 1526 N N . GLU A 1 201 ? 23.427 -8.097 -32.118 1.00 66.31 201 GLU A N 1
ATOM 1527 C CA . GLU A 1 201 ? 24.342 -8.225 -33.256 1.00 66.31 201 GLU A CA 1
ATOM 1528 C C . GLU A 1 201 ? 24.184 -7.035 -34.209 1.00 66.31 201 GLU A C 1
ATOM 1530 O O . GLU A 1 201 ? 25.173 -6.379 -34.524 1.00 66.31 201 GLU A O 1
ATOM 1535 N N . ALA A 1 202 ? 22.952 -6.658 -34.566 1.00 66.75 202 ALA A N 1
ATOM 1536 C CA . ALA A 1 202 ? 22.683 -5.484 -35.397 1.00 66.75 202 ALA A CA 1
ATOM 1537 C C . ALA A 1 202 ? 23.166 -4.172 -34.749 1.00 66.75 202 ALA A C 1
ATOM 1539 O O . ALA A 1 202 ? 23.759 -3.330 -35.424 1.00 66.75 202 ALA A O 1
ATOM 1540 N N . ALA A 1 203 ? 22.978 -4.004 -33.436 1.00 67.44 203 ALA A N 1
ATOM 1541 C CA . ALA A 1 203 ? 23.483 -2.841 -32.705 1.00 67.44 203 ALA A CA 1
ATOM 1542 C C . ALA A 1 203 ? 25.021 -2.815 -32.634 1.00 67.44 203 ALA A C 1
ATOM 1544 O O . ALA A 1 203 ? 25.624 -1.752 -32.775 1.00 67.44 203 ALA A O 1
ATOM 1545 N N . SER A 1 204 ? 25.665 -3.976 -32.464 1.00 68.50 204 SER A N 1
ATOM 1546 C CA . SER A 1 204 ? 27.127 -4.098 -32.472 1.00 68.50 204 SER A CA 1
ATOM 1547 C C . SER A 1 204 ? 27.718 -3.790 -33.848 1.00 68.50 204 SER A C 1
ATOM 1549 O O . SER A 1 204 ? 28.744 -3.119 -33.928 1.00 68.50 204 SER A O 1
ATOM 1551 N N . VAL A 1 205 ? 27.072 -4.245 -34.926 1.00 80.00 205 VAL A N 1
ATOM 1552 C CA . VAL A 1 205 ? 27.477 -3.947 -36.308 1.00 80.00 205 VAL A CA 1
ATOM 1553 C C . VAL A 1 205 ? 27.319 -2.456 -36.601 1.00 80.00 205 VAL A C 1
ATOM 1555 O O . VAL A 1 205 ? 28.240 -1.843 -37.132 1.00 80.00 205 VAL A O 1
ATOM 1558 N N . LYS A 1 206 ? 26.201 -1.847 -36.188 1.00 76.38 206 LYS A N 1
ATOM 1559 C CA . LYS A 1 206 ? 25.959 -0.411 -36.380 1.00 76.38 206 LYS A CA 1
ATOM 1560 C C . LYS A 1 206 ? 26.975 0.451 -35.625 1.00 76.38 206 LYS A C 1
ATOM 1562 O O . LYS A 1 206 ? 27.509 1.389 -36.202 1.00 76.38 206 LYS A O 1
ATOM 1567 N N . LYS A 1 207 ? 27.292 0.094 -34.375 1.00 74.69 207 LYS A N 1
ATOM 1568 C CA . LYS A 1 207 ? 28.305 0.794 -33.573 1.00 74.69 207 LYS A CA 1
ATOM 1569 C C . LYS A 1 207 ? 29.694 0.707 -34.210 1.00 74.69 207 LYS A C 1
ATOM 1571 O O . LYS A 1 207 ? 30.395 1.708 -34.255 1.00 74.69 207 LYS A O 1
ATOM 1576 N N . LYS A 1 208 ? 30.071 -0.468 -34.723 1.00 79.50 208 LYS A N 1
ATOM 1577 C CA . LYS A 1 208 ? 31.362 -0.660 -35.392 1.00 79.50 208 LYS A CA 1
ATOM 1578 C C . LYS A 1 208 ? 31.450 0.146 -36.692 1.00 79.50 208 LYS A C 1
ATOM 1580 O O . LYS A 1 208 ? 32.438 0.829 -36.901 1.00 79.50 208 LYS A O 1
ATOM 1585 N N . ALA A 1 209 ? 30.386 0.155 -37.497 1.00 85.25 209 ALA A N 1
ATOM 1586 C CA . ALA A 1 209 ? 30.319 0.973 -38.709 1.00 85.25 209 ALA A CA 1
ATOM 1587 C C . ALA A 1 209 ? 30.401 2.484 -38.415 1.00 85.25 209 ALA A C 1
ATOM 1589 O O . ALA A 1 209 ? 31.014 3.228 -39.173 1.00 85.25 209 ALA A O 1
ATOM 1590 N N . GLU A 1 210 ? 29.803 2.944 -37.314 1.00 81.69 210 GLU A N 1
ATOM 1591 C CA . GLU A 1 210 ? 29.874 4.346 -36.886 1.00 81.69 210 GLU A CA 1
ATOM 1592 C C . GLU A 1 210 ? 31.273 4.724 -36.367 1.00 81.69 210 GLU A C 1
ATOM 1594 O O . GLU A 1 210 ? 31.757 5.823 -36.634 1.00 81.69 210 GLU A O 1
ATOM 1599 N N . GLU A 1 211 ? 31.949 3.802 -35.678 1.00 81.94 211 GLU A N 1
ATOM 1600 C CA . GLU A 1 211 ? 33.325 3.969 -35.199 1.00 81.94 211 GLU A CA 1
ATOM 1601 C C . GLU A 1 211 ? 34.341 3.959 -36.355 1.00 81.94 211 GLU A C 1
ATOM 1603 O O . GLU A 1 211 ? 35.217 4.823 -36.400 1.00 81.94 211 GLU A O 1
ATOM 1608 N N . ASP A 1 212 ? 34.164 3.067 -37.335 1.00 85.88 212 ASP A N 1
ATOM 1609 C CA . ASP A 1 212 ? 34.973 3.006 -38.557 1.00 85.88 212 ASP A CA 1
ATOM 1610 C C . ASP A 1 212 ? 34.781 4.278 -39.409 1.00 85.88 212 ASP A C 1
ATOM 1612 O O . ASP A 1 212 ? 35.760 4.903 -39.816 1.00 85.88 212 ASP A O 1
ATOM 1616 N N . ALA A 1 213 ? 33.537 4.744 -39.591 1.00 88.81 213 ALA A N 1
ATOM 1617 C CA . ALA A 1 213 ? 33.250 5.994 -40.304 1.00 88.81 213 ALA A CA 1
ATOM 1618 C C . ALA A 1 213 ? 33.818 7.233 -39.584 1.00 88.81 213 ALA A C 1
ATOM 1620 O O . ALA A 1 213 ? 34.238 8.204 -40.219 1.00 88.81 213 ALA A O 1
ATOM 1621 N N . LEU A 1 214 ? 33.845 7.225 -38.247 1.00 87.75 214 LEU A N 1
ATOM 1622 C CA . LEU A 1 214 ? 34.469 8.290 -37.463 1.00 87.75 214 LEU A CA 1
ATOM 1623 C C . LEU A 1 214 ? 36.000 8.258 -37.578 1.00 87.75 214 LEU A C 1
ATOM 1625 O O . LEU A 1 214 ? 36.629 9.318 -37.627 1.00 87.75 214 LEU A O 1
ATOM 1629 N N . ALA A 1 215 ? 36.601 7.068 -37.616 1.00 89.94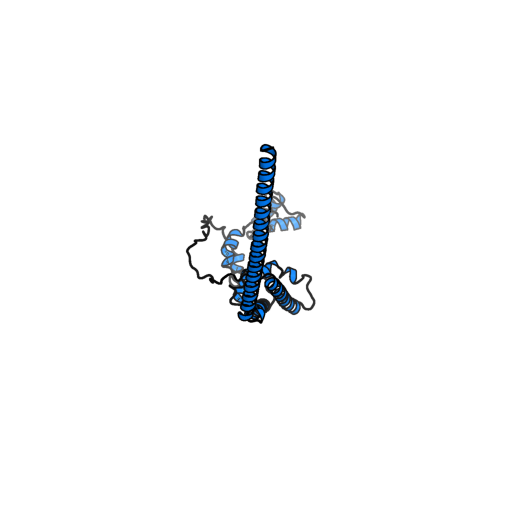 215 ALA A N 1
ATOM 1630 C CA . ALA A 1 215 ? 38.036 6.895 -37.811 1.00 89.94 215 ALA A CA 1
ATOM 1631 C C . ALA A 1 215 ? 38.475 7.357 -39.209 1.00 89.94 215 ALA A C 1
ATOM 1633 O O . ALA A 1 215 ? 39.467 8.076 -39.320 1.00 89.94 215 ALA A O 1
ATOM 1634 N N . GLU A 1 216 ? 37.701 7.033 -40.246 1.00 90.19 216 GLU A N 1
ATOM 1635 C CA . GLU A 1 216 ? 37.942 7.479 -41.622 1.00 90.19 216 GLU A CA 1
ATOM 1636 C C . GLU A 1 216 ? 37.89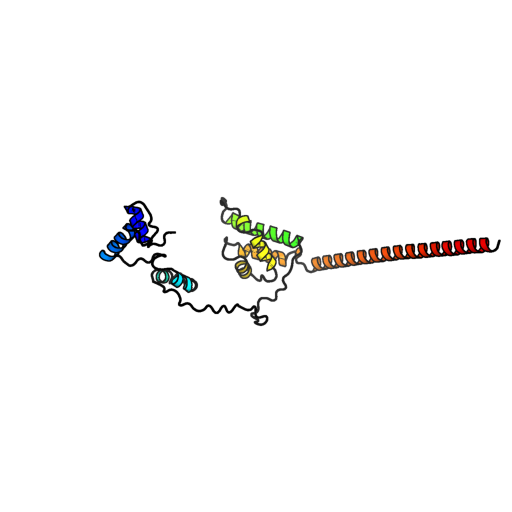0 9.009 -41.729 1.00 90.19 216 GLU A C 1
ATOM 1638 O O . GLU A 1 216 ? 38.862 9.629 -42.158 1.00 90.19 216 GLU A O 1
ATOM 1643 N N . ARG A 1 217 ? 36.842 9.648 -41.187 1.00 89.31 217 ARG A N 1
ATOM 1644 C CA . ARG A 1 217 ? 36.747 11.122 -41.141 1.00 89.31 217 ARG A CA 1
ATOM 1645 C C . ARG A 1 217 ? 37.908 11.779 -40.395 1.00 89.31 217 ARG A C 1
ATOM 1647 O O . ARG A 1 217 ? 38.340 12.870 -40.760 1.00 89.31 217 ARG A O 1
ATOM 1654 N N . ARG A 1 218 ? 38.411 11.150 -39.327 1.00 88.19 218 ARG A N 1
ATOM 1655 C CA . ARG A 1 218 ? 39.590 11.646 -38.597 1.00 88.19 218 ARG A CA 1
ATOM 1656 C C . ARG A 1 218 ? 40.868 11.509 -39.419 1.00 88.19 218 ARG A C 1
ATOM 1658 O O . ARG A 1 218 ? 41.680 12.428 -39.395 1.00 88.19 218 ARG A O 1
ATOM 1665 N N . ALA A 1 219 ? 41.041 10.400 -40.135 1.00 90.38 219 ALA A N 1
ATOM 1666 C CA . ALA A 1 219 ? 42.192 10.189 -41.006 1.00 90.38 219 ALA A CA 1
ATOM 1667 C C . ALA A 1 219 ? 42.203 11.189 -42.173 1.00 90.38 219 ALA A C 1
ATOM 1669 O O . ALA A 1 219 ? 43.236 11.796 -42.446 1.00 90.38 219 ALA A O 1
ATOM 1670 N N . GLU A 1 220 ? 41.048 11.434 -42.797 1.00 89.94 220 GLU A N 1
ATOM 1671 C CA . GLU A 1 220 ? 40.893 12.454 -43.840 1.00 89.94 220 GLU A CA 1
ATOM 1672 C C . GLU A 1 220 ? 41.207 13.859 -43.314 1.00 89.94 220 GLU A C 1
ATOM 1674 O O . GLU A 1 220 ? 41.985 14.591 -43.926 1.00 89.94 220 GLU A O 1
ATOM 1679 N N . ALA A 1 221 ? 40.665 14.231 -42.149 1.00 88.88 221 ALA A N 1
ATOM 1680 C CA . ALA A 1 221 ? 40.946 15.526 -41.533 1.00 88.88 221 ALA A CA 1
ATOM 1681 C C . ALA A 1 221 ? 42.438 15.704 -41.206 1.00 88.88 221 ALA A C 1
ATOM 1683 O O . ALA A 1 221 ? 42.988 16.787 -41.413 1.00 88.88 221 ALA A O 1
ATOM 1684 N N . GLN A 1 222 ? 43.104 14.643 -40.737 1.00 88.56 222 GLN A N 1
ATOM 1685 C CA . GLN A 1 222 ? 44.538 14.667 -40.461 1.00 88.56 222 GLN A CA 1
ATOM 1686 C C . GLN A 1 222 ? 45.359 14.823 -41.748 1.00 88.56 222 GLN A C 1
ATOM 1688 O O . GLN A 1 222 ? 46.269 15.646 -41.786 1.00 88.56 222 GLN A O 1
ATOM 1693 N N . ALA A 1 223 ? 45.008 14.107 -42.820 1.00 91.88 223 ALA A N 1
ATOM 1694 C CA . ALA A 1 223 ? 45.691 14.220 -44.109 1.00 91.88 223 ALA A CA 1
ATOM 1695 C C . ALA A 1 223 ? 45.552 15.627 -44.719 1.00 91.88 223 ALA A C 1
ATOM 1697 O O . ALA A 1 223 ? 46.521 16.174 -45.248 1.00 91.88 223 ALA A O 1
ATOM 1698 N N . ILE A 1 224 ? 44.370 16.243 -44.600 1.00 89.12 224 ILE A N 1
ATOM 1699 C CA . ILE A 1 224 ? 44.148 17.633 -45.024 1.00 89.12 224 ILE A CA 1
ATOM 1700 C C . ILE A 1 224 ? 45.035 18.586 -44.213 1.00 89.12 224 ILE A C 1
ATOM 1702 O O . ILE A 1 224 ? 45.669 19.472 -44.787 1.00 89.12 224 ILE A O 1
ATOM 1706 N N . LEU A 1 225 ? 45.111 18.404 -42.892 1.00 89.56 225 LEU A N 1
ATOM 1707 C CA . LEU A 1 225 ? 45.936 19.241 -42.020 1.00 89.56 225 LEU A CA 1
ATOM 1708 C C . LEU A 1 225 ? 47.432 19.119 -42.351 1.00 89.56 225 LEU A C 1
ATOM 1710 O O . LEU A 1 225 ? 48.137 20.127 -42.414 1.00 89.56 225 LEU A O 1
ATOM 1714 N N . ASP A 1 226 ? 4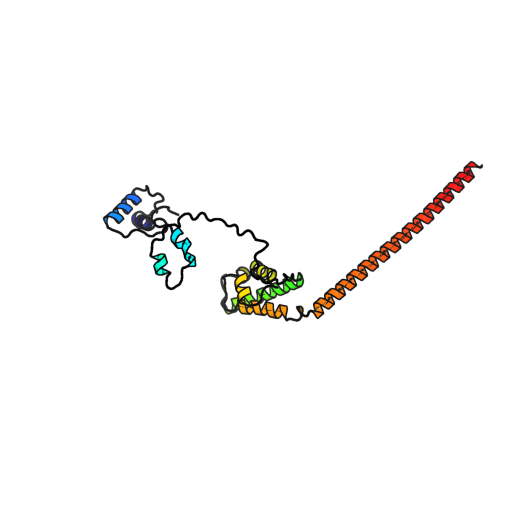7.913 17.902 -42.597 1.00 91.69 226 ASP A N 1
ATOM 1715 C CA . ASP A 1 226 ? 49.310 17.646 -42.949 1.00 91.69 226 ASP A CA 1
ATOM 1716 C C . ASP A 1 226 ? 49.678 18.288 -44.297 1.00 91.69 226 ASP A C 1
ATOM 1718 O O . ASP A 1 226 ? 50.753 18.885 -44.424 1.00 91.69 226 ASP A O 1
ATOM 1722 N N . GLU A 1 227 ? 48.772 18.254 -45.279 1.00 90.75 227 GLU A N 1
ATOM 1723 C CA . GLU A 1 227 ? 48.976 18.915 -46.571 1.00 90.75 227 GLU A CA 1
ATOM 1724 C C . GLU A 1 227 ? 48.968 20.445 -46.447 1.00 90.75 227 GLU A C 1
ATOM 1726 O O . GLU A 1 227 ? 49.833 21.114 -47.019 1.00 90.75 227 GLU A O 1
ATOM 1731 N N . VAL A 1 228 ? 48.069 21.018 -45.637 1.00 90.31 228 VAL A N 1
ATOM 1732 C CA . VAL A 1 228 ? 48.075 22.460 -45.327 1.00 90.31 228 VAL A CA 1
ATOM 1733 C C . VAL A 1 228 ? 49.408 22.864 -44.695 1.00 90.31 228 VAL A C 1
ATOM 1735 O O . VAL A 1 228 ? 50.054 23.799 -45.171 1.00 90.31 228 VAL A O 1
ATOM 1738 N N . ASN A 1 229 ? 49.880 22.114 -43.698 1.00 89.31 229 ASN A N 1
ATOM 1739 C CA . ASN A 1 229 ? 51.167 22.361 -43.046 1.00 89.31 229 ASN A CA 1
ATOM 1740 C C . ASN A 1 229 ? 52.352 22.250 -44.022 1.00 89.31 229 ASN A C 1
ATOM 1742 O O . ASN A 1 229 ? 53.337 22.987 -43.903 1.00 89.31 229 ASN A O 1
ATOM 1746 N N . ARG A 1 230 ? 52.290 21.334 -44.997 1.00 90.06 230 ARG A N 1
ATOM 1747 C CA . ARG A 1 230 ? 53.309 21.192 -46.048 1.00 90.06 230 ARG A CA 1
ATOM 1748 C C . ARG A 1 230 ? 53.332 22.413 -46.966 1.00 90.06 230 ARG A C 1
ATOM 1750 O O . ARG A 1 230 ? 54.405 22.962 -47.223 1.00 90.06 230 ARG A O 1
ATOM 1757 N N . VAL A 1 231 ? 52.162 22.867 -47.414 1.00 88.56 231 VAL A N 1
ATOM 1758 C CA . VAL A 1 231 ? 52.017 24.056 -48.267 1.00 88.56 231 VAL A CA 1
ATOM 1759 C C . VAL A 1 231 ? 52.460 25.323 -47.533 1.00 88.56 231 VAL A C 1
ATOM 1761 O O . VAL A 1 231 ? 53.169 26.148 -48.109 1.00 88.56 231 VAL A O 1
ATOM 1764 N N . GLU A 1 232 ? 52.093 25.491 -46.263 1.00 86.25 232 GLU A N 1
ATOM 1765 C CA . GLU A 1 232 ? 52.508 26.647 -45.462 1.00 86.25 232 GLU A CA 1
ATOM 1766 C C . GLU A 1 232 ? 54.017 26.694 -45.234 1.00 86.25 232 GLU A C 1
ATOM 1768 O O . GLU A 1 232 ? 54.623 27.761 -45.363 1.00 86.25 232 GLU A O 1
ATOM 1773 N N . ARG A 1 233 ? 54.641 25.543 -44.963 1.00 87.00 233 ARG A N 1
ATOM 1774 C CA . ARG A 1 233 ? 56.098 25.434 -44.843 1.00 87.00 233 ARG A CA 1
ATOM 1775 C C . ARG A 1 233 ? 56.793 25.836 -46.141 1.00 87.00 233 ARG A C 1
ATOM 1777 O O . ARG A 1 233 ? 57.690 26.671 -46.095 1.00 87.00 233 ARG A O 1
ATOM 1784 N N . GLY A 1 234 ? 56.307 25.350 -47.285 1.00 87.25 234 GLY A N 1
ATOM 1785 C CA . GLY A 1 234 ? 56.821 25.752 -48.598 1.00 87.25 234 GLY A CA 1
ATOM 1786 C C . GLY A 1 234 ? 56.652 27.252 -48.872 1.00 87.25 234 GLY A C 1
ATOM 1787 O O . GLY A 1 234 ? 57.573 27.901 -49.359 1.00 87.25 234 GLY A O 1
ATOM 1788 N N . LYS A 1 235 ? 55.513 27.849 -48.490 1.00 87.31 235 LYS A N 1
ATOM 1789 C CA . LYS A 1 235 ? 55.302 29.308 -48.579 1.00 87.31 235 LYS A CA 1
ATOM 1790 C C . LYS A 1 235 ? 56.218 30.097 -47.643 1.00 87.31 235 LYS A C 1
ATOM 1792 O O . LYS A 1 235 ? 56.564 31.233 -47.954 1.00 87.31 235 LYS A O 1
ATOM 1797 N N . ARG A 1 236 ? 56.561 29.556 -46.472 1.00 82.62 236 ARG A N 1
ATOM 1798 C CA . ARG A 1 236 ? 57.498 30.187 -45.532 1.00 82.62 236 ARG A CA 1
ATOM 1799 C C . ARG A 1 236 ? 58.920 30.162 -46.086 1.00 82.62 236 ARG A C 1
ATOM 1801 O O . ARG A 1 236 ? 59.530 31.215 -46.163 1.00 82.62 236 ARG A O 1
ATOM 1808 N N . GLU A 1 237 ? 59.379 29.009 -46.563 1.00 86.12 237 GLU A N 1
ATOM 1809 C CA . GLU A 1 237 ? 60.700 28.853 -47.189 1.00 86.12 237 GLU A CA 1
ATOM 1810 C C . GLU A 1 237 ? 60.842 29.712 -48.459 1.00 86.12 237 GLU A C 1
ATOM 1812 O O . GLU A 1 237 ? 61.890 30.300 -48.703 1.00 86.12 237 GLU A O 1
ATOM 1817 N N . ALA A 1 238 ? 59.781 29.844 -49.264 1.00 82.88 238 ALA A N 1
ATOM 1818 C CA . ALA A 1 238 ? 59.783 30.732 -50.427 1.00 82.88 238 ALA A CA 1
ATOM 1819 C C . ALA A 1 238 ? 59.853 32.219 -50.040 1.00 82.88 238 ALA A C 1
ATOM 1821 O O . ALA A 1 238 ? 60.540 32.985 -50.710 1.00 82.88 238 ALA A O 1
ATOM 1822 N N . ARG A 1 239 ? 59.162 32.629 -48.965 1.00 80.50 239 ARG A N 1
ATOM 1823 C CA . ARG A 1 239 ? 59.258 33.997 -48.427 1.00 80.50 239 ARG A CA 1
ATOM 1824 C C . ARG A 1 239 ? 60.661 34.298 -47.911 1.00 80.50 239 ARG A C 1
ATOM 1826 O O . ARG A 1 239 ? 61.199 35.340 -48.252 1.00 80.50 239 ARG A O 1
ATOM 1833 N N . GLU A 1 240 ? 61.257 33.362 -47.180 1.00 81.56 240 GLU A N 1
ATOM 1834 C CA . GLU A 1 240 ? 62.624 33.472 -46.661 1.00 81.56 240 GLU A CA 1
ATOM 1835 C C . GLU A 1 240 ? 63.645 33.622 -47.802 1.00 81.56 240 GLU A C 1
ATOM 1837 O O . GLU A 1 240 ? 64.442 34.549 -47.790 1.00 81.56 240 GLU A O 1
ATOM 1842 N N . ARG A 1 241 ? 63.528 32.831 -48.880 1.00 79.94 241 ARG A N 1
ATOM 1843 C CA . ARG A 1 241 ? 64.383 32.985 -50.074 1.00 79.94 241 ARG A CA 1
ATOM 1844 C C . ARG A 1 241 ? 64.225 34.326 -50.793 1.00 79.94 241 ARG A C 1
ATOM 1846 O O . ARG A 1 241 ? 65.197 34.824 -51.349 1.00 79.94 241 ARG A O 1
ATOM 1853 N N . ILE A 1 242 ? 63.012 34.882 -50.841 1.00 77.19 242 ILE A N 1
ATOM 1854 C CA . ILE A 1 242 ? 62.778 36.206 -51.438 1.00 77.19 242 ILE A CA 1
ATOM 1855 C C . ILE A 1 242 ? 63.394 37.298 -50.555 1.00 77.19 242 ILE A C 1
ATOM 1857 O O . ILE A 1 242 ? 64.022 38.209 -51.083 1.00 77.19 242 ILE A O 1
ATOM 1861 N N . GLU A 1 243 ? 63.244 37.199 -49.230 1.00 74.75 243 GLU A N 1
ATOM 1862 C CA . GLU A 1 243 ? 63.870 38.125 -48.277 1.00 74.75 243 GLU A CA 1
ATOM 1863 C C . GLU A 1 243 ? 65.400 38.058 -48.315 1.00 74.75 243 GLU A C 1
ATOM 1865 O O . GLU A 1 243 ? 66.050 39.098 -48.238 1.00 74.75 243 GLU A O 1
ATOM 1870 N N . ASP A 1 244 ? 65.978 36.866 -48.461 1.00 76.81 244 ASP A N 1
ATOM 1871 C CA . ASP A 1 244 ? 67.425 36.691 -48.590 1.00 76.81 244 ASP A CA 1
ATOM 1872 C C . ASP A 1 244 ? 67.941 37.256 -49.923 1.00 76.81 244 ASP A C 1
ATOM 1874 O O . ASP A 1 244 ? 68.925 37.990 -49.927 1.00 76.81 244 ASP A O 1
ATOM 1878 N N . ALA A 1 245 ? 67.228 37.032 -51.034 1.00 72.56 245 ALA A N 1
ATOM 1879 C CA . ALA A 1 245 ? 67.567 37.625 -52.332 1.00 72.56 245 ALA A CA 1
ATOM 1880 C C . ALA A 1 245 ? 67.479 39.164 -52.330 1.00 72.56 245 ALA A C 1
ATOM 1882 O O . ALA A 1 245 ? 68.265 39.821 -53.001 1.00 72.56 245 ALA A O 1
ATOM 1883 N N . TRP A 1 246 ? 66.557 39.748 -51.555 1.00 65.38 246 TRP A N 1
ATOM 1884 C CA . TRP A 1 246 ? 66.453 41.202 -51.358 1.00 65.38 246 TRP A CA 1
ATOM 1885 C C . TRP A 1 246 ? 67.556 41.795 -50.471 1.00 65.38 246 TRP A C 1
ATOM 1887 O O . TRP A 1 246 ? 67.749 43.005 -50.485 1.00 65.38 246 TRP A O 1
ATOM 1897 N N . LYS A 1 247 ? 68.246 40.985 -49.660 1.00 64.12 247 LYS A N 1
ATOM 1898 C CA . LYS A 1 247 ? 69.370 41.442 -48.823 1.00 64.12 247 LYS A CA 1
ATOM 1899 C C . LYS A 1 247 ? 70.718 41.390 -49.546 1.00 64.12 247 LYS A C 1
ATOM 1901 O O . LYS A 1 247 ? 71.677 41.970 -49.041 1.00 64.12 247 LYS A O 1
ATOM 1906 N N . GLU A 1 248 ? 70.804 40.666 -50.660 1.00 58.16 248 GLU A N 1
ATOM 1907 C CA . GLU A 1 248 ? 72.023 40.518 -51.468 1.00 58.16 248 GLU A CA 1
ATOM 1908 C C . GLU A 1 248 ? 72.140 41.549 -52.611 1.00 58.16 248 GLU A C 1
ATOM 1910 O O . GLU A 1 248 ? 73.195 41.621 -53.245 1.00 58.16 248 GLU A O 1
ATOM 1915 N N . GLU A 1 249 ? 71.100 42.356 -52.848 1.00 49.06 249 GLU A N 1
ATOM 1916 C CA . GLU A 1 249 ? 71.061 43.475 -53.811 1.00 49.06 249 GLU A CA 1
ATOM 1917 C C . GLU A 1 249 ? 71.288 44.829 -53.112 1.00 49.06 249 GLU A C 1
ATOM 1919 O O . GLU A 1 249 ? 72.037 45.665 -53.673 1.00 49.06 249 GLU A O 1
#

Sequence (249 aa):
MTPVCLQIAFAIDNSLGYIPLLVDDPSYKQEQEREKSTGFVACMCSNCTPAEGLLSRINTMNIDNMDDMISRYWPAPETMTKTTKRKRASAGGGGKTSTGKKIKLSLPLQEMLSETLASAYKDCFDAKWPNGTGVDPINLFGDGEIKKIMDNFGAIDGVSSVRKIMGGHTVPGQFEALYKVLEDFENGPVANKESVRKAKEAASVKKKAEEDALAERRAEAQAILDEVNRVERGKREARERIEDAWKEE

Foldseek 3Di:
DALAQVVLQVVCCVVVVGGDRDCPPPSNVVSVVVCVVVVPDQGPDCNRQPCQQLVVCVVVDDPVCPVVSSVDRGPHPDPPVPPPPVVPVPPDDDPCQDPQDQPQDDPVLLVVLQVQLLVLQQVLVCVQPVVDDPDDSCVLPHPVLSVLCSRCLRRDPDLVSSCVSNDDDDRPCSSVSSVVSSVCSCVDPVVPVVVVVVVVVVVVVVVVVVVVVVVVVVVVVVVVVVVVVVVVVVVVVVVVVVVVVVVVD

Organism: NCBI:txid27350

pLDDT: mean 79.88, std 15.94, range [31.28, 95.88]

Secondary structure (DSSP, 8-state):
--SS-HHHHHHHHHHHS----STT-HHHHHHHHHHHHTTPPPP-STTTS-THHHHTTGGG--TTTHHHHHHS--PPP-------------S---------------HHHHHHHHHHHHHHHHHHHHHH-TT--SS-GGGTSSHHHHHHHHHTGGG--SHHHHHHHH-S---TTHHHHHHHHHHHHHHSTTT-HHHHHHHHHHHHHHHHHHHHHHHHHHHHHHHHHHHHHHHHHHHHHHHHHHHHHHH--

Radius of gyration: 38.79 Å; chains: 1; bounding box: 100×62×98 Å